Protein AF-A0A1J3DBF2-F1 (afdb_monomer_lite)

Secondary structure (DSSP, 8-state):
--------PPPPEEEEE--SSHHHHHHHHHHHHHHHHH-TTSEEEEEEEGGGGGGHHHHHHTTEEEEEE-SPS-------S-S---HHHHHHHHHHHHHHHHHHHHHHHHHHHHHTTT-S--TT-EEEE-TT-THHHHHHHHTT-EEEEEESS--S-PPPTTHHHHHHHH-HHHHHHHHTPPTTB--HHHIIIIIGGGGSHHHHHHHHHHH---SSTTB-TTT--B-TT--PBPPPEEESS-TTTS---TTS-TTEEE----PPPHHHH---HHHHS-GGGGS-SS------HHHHHHHHHHHTTTTS--S-----SSSS-------TT------------------

pLDDT: mean 76.55, std 24.19, range [20.47, 98.5]

Organism: Noccaea caerulescens (NCBI:txid107243)

Sequence (347 aa):
MSTIEESESRKPIALFMAFGTKGDVYPLAAIAAAFARDQQQYSVVLMSHLAHENLSSHLVKANVSYFPITSPPALSSEAQDTQEATDSKRTLFLEEKQRIKREHRQECHSAFGTIFGKGPCMEGDLVVINFFALEGWSLAELFQIHCVVVAPYVVPYSPPSGFERQFRKELPELYKYLKEAPIGKVSWSDVTHWMWPLFTEEWGSWRYEELNLSCYPFADPVTDLPIWHIRPQSPLVLYGFSKEIVECPDYWPLSVQVCGFWLLPNEWQYSCNKCGDNPSAGRLGTDSSPTCSNHTEFYTFVSSLEPTLPIFIGLSSVGRSKFKLIPLKSFLISTFSILLCQKNTDI

Foldseek 3Di:
DDDDPPPPADQAEEEEEFAADCQGQQLSLLVQLVCCQVPVSYQYEYEYAPVVCVCQVVSVVSNYHYHHFPQDHDDDPPPPPPPDPDPVNVVVVVVVVVVSVVSRLVSVLVVLCVPPVPDPDNPPYEYEYELVPCSSVLSCVLRVHAYAYEGQDADPDFPDPCQLVVCCVPQVQVQVLQCPADAQFRHVLLCRRRVVVCQDQVNLCCSCVPRVQHSHPQAHSPPRGHPNVDTHGRHAYEYQADCVVDPDDPSHRPSYDYDYHRDGDPLVVDPDPVQNPDPCVPDPDDDDDDDDPVCVVVCCVQVVCPPHGASDQDDDPDDDRDGDDDDPPDPDDDDPPPVPPDDDDDD

Radius of gyration: 22.85 Å; chains: 1; bounding box: 63×67×65 Å

InterPro domains:
  IPR050426 Glycosyltransferase 28 [PTHR48050] (10-318)

Structure (mmCIF, N/CA/C/O backbone):
data_AF-A0A1J3DBF2-F1
#
_entry.id   AF-A0A1J3DBF2-F1
#
loop_
_atom_site.group_PDB
_atom_site.id
_atom_site.type_symbol
_atom_site.label_atom_id
_atom_site.label_alt_id
_atom_site.label_comp_id
_atom_site.label_asym_id
_atom_site.label_entity_id
_atom_site.label_seq_id
_atom_site.pdbx_PDB_ins_code
_atom_site.Cartn_x
_atom_site.Cartn_y
_atom_site.Cartn_z
_atom_site.occupancy
_atom_site.B_iso_or_equiv
_atom_site.auth_seq_id
_atom_site.auth_comp_id
_atom_site.auth_asym_id
_atom_site.auth_atom_id
_atom_site.pdbx_PDB_model_num
ATOM 1 N N . MET A 1 1 ? 13.827 -32.346 36.091 1.00 36.75 1 MET A N 1
ATOM 2 C CA . MET A 1 1 ? 12.604 -31.883 35.404 1.00 36.75 1 MET A CA 1
ATOM 3 C C . MET A 1 1 ? 12.636 -30.368 35.410 1.00 36.75 1 MET A C 1
ATOM 5 O O . MET A 1 1 ? 12.201 -29.761 36.376 1.00 36.75 1 MET A O 1
ATOM 9 N N . SER A 1 2 ? 13.279 -29.780 34.404 1.00 36.47 2 SER A N 1
ATOM 10 C CA . SER A 1 2 ? 13.289 -28.335 34.182 1.00 36.47 2 SER A CA 1
ATOM 11 C C . SER A 1 2 ? 12.022 -27.971 33.420 1.00 36.47 2 SER A C 1
ATOM 13 O O . SER A 1 2 ? 11.809 -28.453 32.308 1.00 36.47 2 SER A O 1
ATOM 15 N N . THR A 1 3 ? 11.171 -27.176 34.050 1.00 37.44 3 THR A N 1
ATOM 16 C CA . THR A 1 3 ? 10.046 -26.486 33.424 1.00 37.44 3 THR A CA 1
ATOM 17 C C . THR A 1 3 ? 10.573 -25.621 32.284 1.00 37.44 3 THR A C 1
ATOM 19 O O . THR A 1 3 ? 11.359 -24.704 32.513 1.00 37.44 3 THR A O 1
ATOM 22 N N . ILE A 1 4 ? 10.186 -25.964 31.058 1.00 44.69 4 ILE A N 1
ATOM 23 C CA . ILE A 1 4 ? 10.312 -25.091 29.895 1.00 44.69 4 ILE A CA 1
ATOM 24 C C . ILE A 1 4 ? 9.293 -23.977 30.137 1.00 44.69 4 ILE A C 1
ATOM 26 O O . ILE A 1 4 ? 8.093 -24.238 30.127 1.00 44.69 4 ILE A O 1
ATOM 30 N N . GLU A 1 5 ? 9.769 -22.774 30.450 1.00 41.41 5 GLU A N 1
ATOM 31 C CA . GLU A 1 5 ? 8.956 -21.568 30.325 1.00 41.41 5 GLU A CA 1
ATOM 32 C C . GLU A 1 5 ? 8.583 -21.455 28.843 1.00 41.41 5 GLU A C 1
ATOM 34 O O . GLU A 1 5 ? 9.437 -21.189 27.995 1.00 41.41 5 GLU A O 1
ATOM 39 N N . GLU A 1 6 ? 7.324 -21.749 28.513 1.00 42.34 6 GLU A N 1
ATOM 40 C CA . GLU A 1 6 ? 6.736 -21.348 27.240 1.00 42.34 6 GLU A CA 1
ATOM 41 C C . GLU A 1 6 ? 6.873 -19.828 27.162 1.00 42.34 6 GLU A C 1
ATOM 43 O O . GLU A 1 6 ? 6.190 -19.092 27.873 1.00 42.34 6 GLU A O 1
ATOM 48 N N . SER A 1 7 ? 7.809 -19.347 26.344 1.00 48.81 7 SER A N 1
ATOM 49 C CA . SER A 1 7 ? 7.874 -17.933 26.005 1.00 48.81 7 SER A CA 1
ATOM 50 C C . SER A 1 7 ? 6.518 -17.558 25.414 1.00 48.81 7 SER A C 1
ATOM 52 O O . SER A 1 7 ? 6.169 -18.086 24.355 1.00 48.81 7 SER A O 1
ATOM 54 N N . GLU A 1 8 ? 5.750 -16.699 26.090 1.00 54.78 8 GLU A N 1
ATOM 55 C CA . GLU A 1 8 ? 4.487 -16.183 25.563 1.00 54.78 8 GLU A CA 1
ATOM 56 C C . GLU A 1 8 ? 4.732 -15.660 24.142 1.00 54.78 8 GLU A C 1
ATOM 58 O O . GLU A 1 8 ? 5.435 -14.669 23.928 1.00 54.78 8 GLU A O 1
ATOM 63 N N . SER A 1 9 ? 4.213 -16.380 23.147 1.00 65.19 9 SER A N 1
ATOM 64 C CA . SER A 1 9 ? 4.396 -16.028 21.746 1.00 65.19 9 SER A CA 1
ATOM 65 C C . SER A 1 9 ? 3.748 -14.670 21.500 1.00 65.19 9 SER A C 1
ATOM 67 O O . SER A 1 9 ? 2.560 -14.488 21.788 1.00 65.19 9 SER A O 1
ATOM 69 N N . ARG A 1 10 ? 4.511 -13.714 20.964 1.00 83.06 10 ARG A N 1
ATOM 70 C CA . ARG A 1 10 ? 3.992 -12.393 20.594 1.00 83.06 10 ARG A CA 1
ATOM 71 C C . ARG A 1 10 ? 2.779 -12.558 19.674 1.00 83.06 10 ARG A C 1
ATOM 73 O O . ARG A 1 10 ? 2.846 -13.310 18.706 1.00 83.06 10 ARG A O 1
ATOM 80 N N . LYS A 1 11 ? 1.702 -11.810 19.929 1.00 88.44 11 LYS A N 1
ATOM 81 C CA . LYS A 1 11 ? 0.591 -11.710 18.972 1.00 88.44 11 LYS A CA 1
ATOM 82 C C . LYS A 1 11 ? 1.109 -11.192 17.618 1.00 88.44 11 LYS A C 1
ATOM 84 O O . LYS A 1 11 ? 1.875 -10.221 17.627 1.00 88.44 11 LYS A O 1
ATOM 89 N N . PRO A 1 12 ? 0.709 -11.789 16.479 1.00 93.50 12 PRO A N 1
ATOM 90 C CA . PRO A 1 12 ? 1.043 -11.245 15.170 1.00 93.50 12 PRO A CA 1
ATOM 91 C C . PRO A 1 12 ? 0.462 -9.835 15.020 1.00 93.50 12 PRO A C 1
ATOM 93 O O . PRO A 1 12 ? -0.584 -9.511 15.589 1.00 93.50 12 PRO A O 1
ATOM 96 N N . ILE A 1 13 ? 1.147 -8.976 14.277 1.00 95.44 13 ILE A N 1
ATOM 97 C CA . ILE A 1 13 ? 0.753 -7.586 14.061 1.00 95.44 13 ILE A CA 1
ATOM 98 C C . ILE A 1 13 ? 0.120 -7.438 12.682 1.00 95.44 13 ILE A C 1
ATOM 100 O O . ILE A 1 13 ? 0.684 -7.871 11.681 1.00 95.44 13 ILE A O 1
ATOM 104 N N . ALA A 1 14 ? -1.031 -6.771 12.633 1.00 97.38 14 ALA A N 1
ATOM 105 C CA . ALA A 1 14 ? -1.616 -6.273 11.395 1.00 97.38 14 ALA A CA 1
ATOM 106 C C . ALA A 1 14 ? -1.474 -4.747 11.363 1.00 97.38 14 ALA A C 1
ATOM 108 O O . ALA A 1 14 ? -2.171 -4.029 12.086 1.00 97.38 14 ALA A O 1
ATOM 109 N N . LEU A 1 15 ? -0.548 -4.256 10.542 1.00 98.31 15 LEU A N 1
ATOM 110 C CA . LEU A 1 15 ? -0.315 -2.833 10.336 1.00 98.31 15 LEU A CA 1
ATOM 111 C C . LEU A 1 15 ? -1.091 -2.348 9.113 1.00 98.31 15 LEU A C 1
ATOM 113 O O . LEU A 1 15 ? -0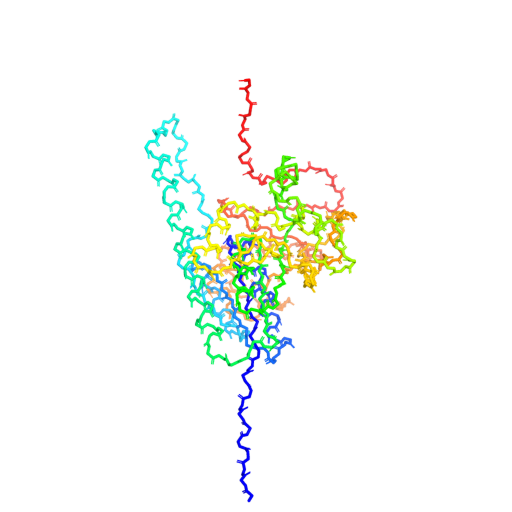.789 -2.731 7.989 1.00 98.31 15 LEU A O 1
ATOM 117 N N . PHE A 1 16 ? -2.039 -1.447 9.325 1.00 98.50 16 PHE A N 1
ATOM 118 C CA . PHE A 1 16 ? -2.720 -0.703 8.276 1.00 98.50 16 PHE A CA 1
ATOM 119 C C . PHE A 1 16 ? -2.010 0.636 8.084 1.00 98.50 16 PHE A C 1
ATOM 121 O O . PHE A 1 16 ? -2.056 1.497 8.956 1.00 98.50 16 PHE A O 1
ATOM 128 N N . MET A 1 17 ? -1.355 0.828 6.948 1.00 98.38 17 MET A N 1
ATOM 129 C CA . MET A 1 17 ? -0.777 2.097 6.524 1.00 98.38 17 MET A CA 1
ATOM 130 C C . MET A 1 17 ? -1.698 2.775 5.519 1.00 98.38 17 MET A C 1
ATOM 132 O O . MET A 1 17 ? -1.966 2.253 4.436 1.00 98.38 17 MET A O 1
ATOM 136 N N . ALA A 1 18 ? -2.164 3.967 5.866 1.00 96.88 18 ALA A N 1
ATOM 137 C CA . ALA A 1 18 ? -3.046 4.738 5.009 1.00 96.88 18 ALA A CA 1
ATOM 138 C C . ALA A 1 18 ? -2.636 6.205 5.024 1.00 96.88 18 ALA A C 1
ATOM 140 O O . ALA A 1 18 ? -2.690 6.854 6.066 1.00 96.88 18 ALA A O 1
ATOM 141 N N . PHE A 1 19 ? -2.293 6.753 3.863 1.00 95.50 19 PHE A N 1
ATOM 142 C CA . PHE A 1 19 ? -2.010 8.180 3.706 1.00 95.50 19 PHE A CA 1
ATOM 143 C C . PHE A 1 19 ? -2.959 8.824 2.699 1.00 95.50 19 PHE A C 1
ATOM 145 O O . PHE A 1 19 ? -3.680 8.139 1.974 1.00 95.50 19 PHE A O 1
ATOM 152 N N . GLY A 1 20 ? -2.992 10.154 2.690 1.00 91.25 20 GLY A N 1
ATOM 153 C CA . GLY A 1 20 ? -3.916 10.946 1.887 1.00 91.25 20 GLY A CA 1
ATOM 154 C C . GLY A 1 20 ? -4.996 11.638 2.715 1.00 91.25 20 GLY A C 1
ATOM 155 O O . GLY A 1 20 ? -4.855 11.903 3.912 1.00 91.25 20 GLY A O 1
ATOM 156 N N . THR A 1 21 ? -6.080 11.996 2.042 1.00 89.19 21 THR A N 1
ATOM 157 C CA . THR A 1 21 ? -7.228 12.701 2.612 1.00 89.19 21 THR A CA 1
ATOM 158 C C . THR A 1 21 ? -8.110 11.768 3.448 1.00 89.19 21 THR A C 1
ATOM 160 O O . THR A 1 21 ? -7.889 10.561 3.534 1.00 89.19 21 THR A O 1
ATOM 163 N N . LYS A 1 22 ? -9.174 12.312 4.052 1.00 88.50 22 LYS A N 1
ATOM 164 C CA . LYS A 1 22 ? -10.140 11.499 4.808 1.00 88.50 22 LYS A CA 1
ATOM 165 C C . LYS A 1 22 ? -10.766 10.383 3.965 1.00 88.50 22 LYS A C 1
ATOM 167 O O . LYS A 1 22 ? -10.976 9.297 4.492 1.00 88.50 22 LYS A O 1
ATOM 172 N N . GLY A 1 23 ? -11.022 10.629 2.676 1.00 85.44 23 GLY A N 1
ATOM 173 C CA . GLY A 1 23 ? -11.576 9.621 1.764 1.00 85.44 23 GLY A CA 1
ATOM 174 C C . GLY A 1 23 ? -10.632 8.444 1.507 1.00 85.44 23 GLY A C 1
ATOM 175 O O . GLY A 1 23 ? -11.095 7.354 1.193 1.00 85.44 23 GLY A O 1
ATOM 176 N N . ASP A 1 24 ? -9.330 8.650 1.703 1.00 89.88 24 ASP A N 1
ATOM 177 C CA . ASP A 1 24 ? -8.292 7.635 1.518 1.00 89.88 24 ASP A CA 1
ATOM 178 C C . ASP A 1 24 ? -8.033 6.846 2.803 1.00 89.88 24 ASP A C 1
ATOM 180 O O . ASP A 1 24 ? -7.759 5.650 2.759 1.00 89.88 24 ASP A O 1
ATOM 184 N N . VAL A 1 25 ? -8.122 7.524 3.952 1.00 93.38 25 VAL A N 1
ATOM 185 C CA . VAL A 1 25 ? -7.719 6.987 5.259 1.00 93.38 25 VAL A CA 1
ATOM 186 C C . VAL A 1 25 ? -8.882 6.363 6.024 1.00 93.38 25 VAL A C 1
ATOM 188 O O . VAL A 1 25 ? -8.741 5.279 6.588 1.00 93.38 25 VAL A O 1
ATOM 191 N N . TYR A 1 26 ? -10.044 7.019 6.066 1.00 92.44 26 TYR A N 1
ATOM 192 C CA . TYR A 1 26 ? -11.140 6.594 6.943 1.00 92.44 26 TYR A CA 1
ATOM 193 C C . TYR A 1 26 ? -11.703 5.216 6.554 1.00 92.44 26 TYR A C 1
ATOM 195 O O . TYR A 1 26 ? -11.959 4.424 7.463 1.00 92.44 26 TYR A O 1
ATOM 203 N N . PRO A 1 27 ? -11.866 4.866 5.258 1.00 92.31 27 PRO A N 1
ATOM 204 C CA . PRO A 1 27 ? -12.323 3.527 4.886 1.00 92.31 27 PRO A CA 1
ATOM 205 C C . PRO A 1 27 ? -11.372 2.425 5.364 1.00 92.31 27 PRO A C 1
ATOM 207 O O . PRO A 1 27 ? -11.818 1.404 5.882 1.00 92.31 27 PRO A O 1
ATOM 210 N N . LEU A 1 28 ? -10.059 2.656 5.275 1.00 94.50 28 LEU A N 1
ATOM 211 C CA . LEU A 1 28 ? -9.050 1.723 5.780 1.00 94.50 28 LEU A CA 1
ATOM 212 C C . LEU A 1 28 ? -9.070 1.630 7.305 1.00 94.50 28 LEU A C 1
ATOM 214 O O . LEU A 1 28 ? -8.951 0.537 7.850 1.00 94.50 28 LEU A O 1
ATOM 218 N N . ALA A 1 29 ? -9.279 2.749 7.997 1.00 95.38 29 ALA A N 1
ATOM 219 C CA . ALA A 1 29 ? -9.465 2.757 9.443 1.00 95.38 29 ALA A CA 1
ATOM 220 C C . ALA A 1 29 ? -10.690 1.918 9.864 1.00 95.38 29 ALA A C 1
ATOM 222 O O . ALA A 1 29 ? -10.637 1.201 10.864 1.00 95.38 29 ALA A O 1
ATOM 223 N N . ALA A 1 30 ? -11.782 1.969 9.092 1.00 91.81 30 ALA A N 1
ATOM 224 C CA . ALA A 1 30 ? -12.980 1.173 9.352 1.00 91.81 30 ALA A CA 1
ATOM 225 C C . ALA A 1 30 ? -12.724 -0.326 9.129 1.00 91.81 30 ALA A C 1
ATOM 227 O O . ALA A 1 30 ? -13.156 -1.142 9.947 1.00 91.81 30 ALA A O 1
ATOM 228 N N . ILE A 1 31 ? -11.962 -0.684 8.087 1.00 94.00 31 ILE A N 1
ATOM 229 C CA . ILE A 1 31 ? -11.495 -2.062 7.880 1.00 94.00 31 ILE A CA 1
ATOM 230 C C . ILE A 1 31 ? -10.619 -2.506 9.047 1.00 94.00 31 ILE A C 1
ATOM 232 O O . ILE A 1 31 ? -10.863 -3.577 9.586 1.00 94.00 31 ILE A O 1
ATOM 236 N N . ALA A 1 32 ? -9.646 -1.700 9.476 1.00 96.50 32 ALA A N 1
ATOM 237 C CA . ALA A 1 32 ? -8.770 -2.040 10.596 1.00 96.50 32 ALA A CA 1
ATOM 238 C C . ALA A 1 32 ? -9.575 -2.318 11.877 1.00 96.50 32 ALA A C 1
ATOM 240 O O . ALA A 1 32 ? -9.332 -3.305 12.567 1.00 96.50 32 ALA A O 1
ATOM 241 N N . ALA A 1 33 ? -10.588 -1.493 12.163 1.00 94.69 33 ALA A N 1
ATOM 242 C CA . ALA A 1 33 ? -11.482 -1.693 13.300 1.00 94.69 33 ALA A CA 1
ATOM 243 C C . ALA A 1 33 ? -12.360 -2.949 13.172 1.00 94.69 33 ALA A C 1
ATOM 245 O O . ALA A 1 33 ? -12.598 -3.625 14.171 1.00 94.69 33 ALA A O 1
ATOM 246 N N . ALA A 1 34 ? -12.857 -3.274 11.975 1.00 92.12 34 ALA A N 1
ATOM 247 C CA . ALA A 1 34 ? -13.589 -4.521 11.742 1.00 92.12 34 ALA A CA 1
ATOM 248 C C . ALA A 1 34 ? -12.669 -5.744 11.876 1.00 92.12 34 ALA A C 1
ATOM 250 O O . ALA A 1 34 ? -12.988 -6.675 12.610 1.00 92.12 34 ALA A O 1
ATOM 251 N N . PHE A 1 35 ? -11.487 -5.684 11.264 1.00 93.94 35 PHE A N 1
ATOM 252 C CA . PHE A 1 35 ? -10.462 -6.717 11.333 1.00 93.94 35 PHE A CA 1
ATOM 253 C C . PHE A 1 35 ? -10.049 -7.005 12.778 1.00 93.94 35 PHE A C 1
ATOM 255 O O . PHE A 1 35 ? -9.988 -8.163 13.165 1.00 93.94 35 PHE A O 1
ATOM 262 N N . ALA A 1 36 ? -9.838 -5.979 13.606 1.00 95.31 36 ALA A N 1
ATOM 263 C CA . ALA A 1 36 ? -9.486 -6.153 15.016 1.00 95.31 36 ALA A CA 1
ATOM 264 C C . ALA A 1 36 ? -10.577 -6.854 15.842 1.00 95.31 36 ALA A C 1
ATOM 266 O O . ALA A 1 36 ? -10.265 -7.592 16.777 1.00 95.31 36 ALA A O 1
ATOM 267 N N . ARG A 1 37 ? -11.857 -6.643 15.503 1.00 91.88 37 ARG A N 1
ATOM 268 C CA . ARG A 1 37 ? -12.979 -7.332 16.160 1.00 91.88 37 ARG A CA 1
ATOM 269 C C . ARG A 1 37 ? -13.064 -8.798 15.752 1.00 91.88 37 ARG A C 1
ATOM 271 O O . ARG A 1 37 ? -13.296 -9.642 16.617 1.00 91.88 37 ARG A O 1
ATOM 278 N N . ASP A 1 38 ? -12.864 -9.074 14.467 1.00 91.56 38 ASP A N 1
ATOM 279 C CA . ASP A 1 38 ? -13.018 -10.412 13.893 1.00 91.56 38 ASP A CA 1
ATOM 280 C C . ASP A 1 38 ? -11.781 -11.293 14.135 1.00 91.56 38 ASP A C 1
ATOM 282 O O . ASP A 1 38 ? -11.904 -12.497 14.342 1.00 91.56 38 ASP A O 1
ATOM 286 N N . GLN A 1 39 ? -10.586 -10.699 14.132 1.00 92.75 39 GLN A N 1
ATOM 287 C CA . GLN A 1 39 ? -9.293 -11.381 14.205 1.00 92.75 39 GLN A CA 1
ATOM 288 C C . GLN A 1 39 ? -8.562 -11.036 15.511 1.00 92.75 39 GLN A C 1
ATOM 290 O O . GLN A 1 39 ? -7.502 -10.410 15.518 1.00 92.75 39 GLN A O 1
ATOM 295 N N . GLN A 1 40 ? -9.131 -11.464 16.642 1.00 92.31 40 GLN A N 1
ATOM 296 C CA . GLN A 1 40 ? -8.648 -11.135 17.996 1.00 92.31 40 GLN A CA 1
ATOM 297 C C . GLN A 1 40 ? -7.232 -11.650 18.322 1.00 92.31 40 GLN A C 1
ATOM 299 O O . GLN A 1 40 ? -6.623 -11.238 19.321 1.00 92.31 40 GLN A O 1
ATOM 304 N N . GLN A 1 41 ? -6.700 -12.557 17.498 1.00 91.88 41 GLN A N 1
ATOM 305 C CA . GLN A 1 41 ? -5.319 -13.015 17.589 1.00 91.88 41 GLN A CA 1
ATOM 306 C C . GLN A 1 41 ? -4.308 -11.938 17.172 1.00 91.88 41 GLN A C 1
ATOM 308 O O . GLN A 1 41 ? -3.163 -12.001 17.611 1.00 91.88 41 GLN A O 1
ATOM 313 N N . TYR A 1 42 ? -4.719 -10.942 16.382 1.00 94.25 42 TYR A N 1
ATOM 314 C CA . TYR A 1 42 ? -3.839 -9.876 15.917 1.00 94.25 42 TYR A CA 1
ATOM 315 C C . TYR A 1 42 ? -3.779 -8.692 16.883 1.00 94.25 42 TYR A C 1
ATOM 317 O O . TYR A 1 42 ? -4.771 -8.287 17.489 1.00 94.25 42 TYR A O 1
ATOM 325 N N . SER A 1 43 ? -2.601 -8.080 16.967 1.00 95.19 43 SER A N 1
ATOM 326 C CA . SER A 1 43 ? -2.439 -6.707 17.437 1.00 95.19 43 SER A CA 1
ATOM 327 C C . SER A 1 43 ? -2.552 -5.768 16.238 1.00 95.19 43 SER A C 1
ATOM 329 O O . SER A 1 43 ? -1.718 -5.812 15.335 1.00 95.19 43 SER A O 1
ATOM 331 N N . VAL A 1 44 ? -3.584 -4.926 16.209 1.00 97.75 44 VAL A N 1
ATOM 332 C CA . VAL A 1 44 ? -3.883 -4.085 15.043 1.00 97.75 44 VAL A CA 1
ATOM 333 C C . VAL A 1 44 ? -3.410 -2.651 15.269 1.00 97.75 44 VAL A C 1
ATOM 335 O O . VAL A 1 44 ? -3.659 -2.042 16.316 1.00 97.75 44 VAL A O 1
ATOM 338 N N . VAL A 1 45 ? -2.727 -2.104 14.267 1.00 98.06 45 VAL A N 1
ATOM 339 C CA . VAL A 1 45 ? -2.179 -0.744 14.280 1.00 98.06 45 VAL A CA 1
ATOM 340 C C . VAL A 1 45 ? -2.627 -0.023 13.014 1.00 98.06 45 VAL A C 1
ATOM 342 O O . VAL A 1 45 ? -2.499 -0.575 11.926 1.00 98.06 45 VAL A O 1
ATOM 345 N N . LEU A 1 46 ? -3.123 1.207 13.134 1.00 98.44 46 LEU A N 1
ATOM 346 C CA . LEU A 1 46 ? -3.309 2.120 12.008 1.00 98.44 46 LEU A CA 1
ATOM 347 C C . LEU A 1 46 ? -2.211 3.186 12.044 1.00 98.44 46 LEU A C 1
ATOM 349 O O . LEU A 1 46 ? -2.135 3.952 13.000 1.00 98.44 46 LEU A O 1
ATOM 353 N N . MET A 1 47 ? -1.409 3.269 10.989 1.00 98.38 47 MET A N 1
ATOM 354 C CA . MET A 1 47 ? -0.434 4.330 10.758 1.00 98.38 47 MET A CA 1
ATOM 355 C C . MET A 1 47 ? -0.971 5.313 9.716 1.00 98.38 47 MET A C 1
ATOM 357 O O . MET A 1 47 ? -1.332 4.915 8.606 1.00 98.38 47 MET A O 1
ATOM 361 N N . SER A 1 48 ? -1.039 6.596 10.073 1.00 97.75 48 SER A N 1
ATOM 362 C CA . SER A 1 48 ? -1.516 7.652 9.173 1.00 97.75 48 SER A CA 1
ATOM 363 C C . SER A 1 48 ? -1.015 9.037 9.597 1.00 97.75 48 SER A C 1
ATOM 365 O O . SER A 1 48 ? -0.337 9.187 10.611 1.00 97.75 48 SER A O 1
ATOM 367 N N . HIS A 1 49 ? -1.344 10.069 8.819 1.00 96.06 49 HIS A N 1
ATOM 368 C CA . HIS A 1 49 ? -0.981 11.455 9.110 1.00 96.06 49 HIS A CA 1
ATOM 369 C C . HIS A 1 49 ? -1.477 11.893 10.493 1.00 96.06 49 HIS A C 1
ATOM 371 O O . HIS A 1 49 ? -2.629 11.648 10.844 1.00 96.06 49 HIS A O 1
ATOM 377 N N . LEU A 1 50 ? -0.680 12.652 11.242 1.00 94.56 50 LEU A N 1
ATOM 378 C CA . LEU A 1 50 ? -1.076 13.247 12.523 1.00 94.56 50 LEU A CA 1
ATOM 379 C C . LEU A 1 50 ? -2.391 14.046 12.408 1.00 94.56 50 LEU A C 1
ATOM 381 O O . LEU A 1 50 ? -3.209 14.043 13.319 1.00 94.56 50 LEU A O 1
ATOM 385 N N . ALA A 1 51 ? -2.661 14.643 11.243 1.00 91.44 51 ALA A N 1
ATOM 386 C CA . ALA A 1 51 ? -3.914 15.343 10.948 1.00 91.44 51 ALA A CA 1
ATOM 387 C C . ALA A 1 51 ? -5.193 14.485 11.093 1.00 91.44 51 ALA A C 1
ATOM 389 O O . ALA A 1 51 ? -6.282 15.045 11.223 1.00 91.44 51 ALA A O 1
ATOM 390 N N . HIS A 1 52 ? -5.082 13.151 11.071 1.00 92.38 52 HIS A N 1
ATOM 391 C CA . HIS A 1 52 ? -6.196 12.213 11.266 1.00 92.38 52 HIS A CA 1
ATOM 392 C C . HIS A 1 52 ? -6.232 11.593 12.674 1.00 92.38 52 HIS A C 1
ATOM 394 O O . HIS A 1 52 ? -7.006 10.667 12.914 1.00 92.38 52 HIS A O 1
ATOM 400 N N . GLU A 1 53 ? -5.451 12.110 13.631 1.00 91.12 53 GLU A N 1
ATOM 401 C CA . GLU A 1 53 ? -5.382 11.606 15.016 1.00 91.12 53 GLU A CA 1
ATOM 402 C C . GLU A 1 53 ? -6.736 11.625 15.742 1.00 91.12 53 GLU A C 1
ATOM 404 O O . GLU A 1 53 ? -6.952 10.858 16.680 1.00 91.12 53 GLU A O 1
ATOM 409 N N . ASN A 1 54 ? -7.709 12.408 15.267 1.00 87.31 54 ASN A N 1
ATOM 410 C CA . ASN A 1 54 ? -9.079 12.372 15.779 1.00 87.31 54 ASN A CA 1
ATOM 411 C C . ASN A 1 54 ? -9.725 10.967 15.692 1.00 87.31 54 ASN A C 1
ATOM 413 O O . ASN A 1 54 ? -10.630 10.666 16.472 1.00 87.31 54 ASN A O 1
ATOM 417 N N . LEU A 1 55 ? -9.247 10.094 14.793 1.00 89.75 55 LEU A N 1
ATOM 418 C CA . LEU A 1 55 ? -9.667 8.692 14.698 1.00 89.75 55 LEU A CA 1
ATOM 419 C C . LEU A 1 55 ? -9.242 7.844 15.905 1.00 89.75 55 LEU A C 1
ATOM 421 O O . LEU A 1 55 ? -9.896 6.843 16.188 1.00 89.75 55 LEU A O 1
ATOM 425 N N . SER A 1 56 ? -8.185 8.225 16.630 1.00 91.00 56 SER A N 1
ATOM 426 C CA . SER A 1 56 ? -7.624 7.438 17.741 1.00 91.00 56 SER A CA 1
ATOM 427 C C . SER A 1 56 ? -8.681 7.055 18.782 1.00 91.00 56 SER A C 1
ATOM 429 O O . SER A 1 56 ? -8.785 5.893 19.167 1.00 91.00 56 SER A O 1
ATOM 431 N N . SER A 1 57 ? -9.540 8.005 19.163 1.00 88.75 57 SER A N 1
ATOM 432 C CA . SER A 1 57 ? -10.624 7.792 20.131 1.00 88.75 57 SER A CA 1
ATOM 433 C C . SER A 1 57 ? -11.632 6.724 19.693 1.00 88.75 57 SER A C 1
ATOM 435 O O . SER A 1 57 ? -12.174 5.995 20.525 1.00 88.75 57 SER A O 1
ATOM 437 N N . HIS A 1 58 ? -11.869 6.599 18.388 1.00 88.56 58 HIS A N 1
ATOM 438 C CA . HIS A 1 58 ? -12.745 5.587 17.818 1.00 88.56 58 HIS A CA 1
ATOM 439 C C . HIS A 1 58 ? -12.037 4.239 17.652 1.00 88.56 58 HIS A C 1
ATOM 441 O O . HIS A 1 58 ? -12.625 3.196 17.932 1.00 88.56 58 HIS A O 1
ATOM 447 N N . LEU A 1 59 ? -10.773 4.261 17.234 1.00 93.31 59 LEU A N 1
ATOM 448 C CA . LEU A 1 59 ? -9.950 3.074 17.007 1.00 93.31 59 LEU A CA 1
ATOM 449 C C . LEU A 1 59 ? -9.663 2.315 18.304 1.00 93.31 59 LEU A C 1
ATOM 451 O O . LEU A 1 59 ? -9.784 1.091 18.334 1.00 93.31 59 LEU A O 1
ATOM 455 N N . VAL A 1 60 ? -9.408 3.030 19.404 1.00 93.31 60 VAL A N 1
ATOM 456 C CA . VAL A 1 60 ? -9.204 2.423 20.729 1.00 93.31 60 VAL A CA 1
ATOM 457 C C . VAL A 1 60 ? -10.432 1.623 21.175 1.00 93.31 60 VAL A C 1
ATOM 459 O O . VAL A 1 60 ? -10.277 0.538 21.732 1.00 93.31 60 VAL A O 1
ATOM 462 N N . LYS A 1 61 ? -11.657 2.081 20.861 1.00 90.50 61 LYS A N 1
ATOM 463 C CA . LYS A 1 61 ? -12.897 1.330 21.155 1.00 90.50 61 LYS A CA 1
ATOM 464 C C . LYS A 1 61 ? -12.957 -0.016 20.416 1.00 90.50 61 LYS A C 1
ATOM 466 O O . LYS A 1 61 ? -13.640 -0.925 20.874 1.00 90.50 61 LYS A O 1
ATOM 471 N N . ALA A 1 62 ? -12.244 -0.148 19.296 1.00 90.62 62 ALA A N 1
ATOM 472 C CA . ALA A 1 62 ? -12.116 -1.376 18.515 1.00 90.62 62 ALA A CA 1
ATOM 473 C C . ALA A 1 62 ? -10.793 -2.126 18.767 1.00 90.62 62 ALA A C 1
ATOM 475 O O . ALA A 1 62 ? -10.469 -3.035 18.011 1.00 90.62 62 ALA A O 1
ATOM 476 N N . ASN A 1 63 ? -10.034 -1.763 19.810 1.00 94.94 63 ASN A N 1
ATOM 477 C CA . ASN A 1 63 ? -8.719 -2.333 20.122 1.00 94.94 63 ASN A CA 1
ATOM 478 C C . ASN A 1 63 ? -7.676 -2.155 18.994 1.00 94.94 63 ASN A C 1
ATOM 480 O O . ASN A 1 63 ? -6.824 -3.013 18.773 1.00 94.94 63 ASN A O 1
ATOM 484 N N . VAL A 1 64 ? -7.746 -1.027 18.280 1.00 97.50 64 VAL A N 1
ATOM 485 C CA . VAL A 1 64 ? -6.759 -0.617 17.273 1.00 97.50 64 VAL A CA 1
ATOM 486 C C . VAL A 1 64 ? -5.931 0.536 17.830 1.00 97.50 64 VAL A C 1
ATOM 488 O O . VAL A 1 64 ? -6.480 1.543 18.280 1.00 97.50 64 VAL A O 1
ATOM 491 N N . SER A 1 65 ? -4.606 0.409 17.782 1.00 97.19 65 SER A N 1
ATOM 492 C CA . SER A 1 65 ? -3.705 1.508 18.150 1.00 97.19 65 SER A CA 1
ATOM 493 C C . SER A 1 65 ? -3.457 2.438 16.962 1.00 97.19 65 SER A C 1
ATOM 495 O O . SER A 1 65 ? -3.460 2.003 15.812 1.00 97.19 65 SER A O 1
ATOM 497 N N . TYR A 1 66 ? -3.266 3.729 17.233 1.00 97.44 66 TYR A N 1
ATOM 498 C CA . TYR A 1 66 ? -2.983 4.736 16.212 1.00 97.44 66 TYR A CA 1
ATOM 499 C C . TYR A 1 66 ? -1.518 5.163 16.285 1.00 97.44 66 TYR A C 1
ATOM 501 O O . TYR A 1 66 ? -1.040 5.515 17.363 1.00 97.44 66 TYR A O 1
ATOM 509 N N . PHE A 1 67 ? -0.825 5.153 15.150 1.00 97.50 67 PHE A N 1
ATOM 510 C CA . PHE A 1 67 ? 0.553 5.610 15.020 1.00 97.50 67 PHE A CA 1
ATOM 511 C C . PHE A 1 67 ? 0.603 6.850 14.107 1.00 97.50 67 PHE A C 1
ATOM 513 O O . PHE A 1 67 ? 0.416 6.721 12.892 1.00 97.50 67 PHE A O 1
ATOM 520 N N . PRO A 1 68 ? 0.812 8.058 14.657 1.00 96.94 68 PRO A N 1
ATOM 521 C CA . PRO A 1 68 ? 0.822 9.283 13.867 1.00 96.94 68 PRO A CA 1
ATOM 522 C C . PRO A 1 68 ? 2.138 9.466 13.099 1.00 96.94 68 PRO A C 1
ATOM 524 O O . PRO A 1 68 ? 3.209 9.177 13.620 1.00 96.94 68 PRO A O 1
ATOM 527 N N . ILE A 1 69 ? 2.038 10.020 11.890 1.00 97.38 69 ILE A N 1
ATOM 528 C CA . ILE A 1 69 ? 3.153 10.479 11.050 1.00 97.38 69 ILE A CA 1
ATOM 529 C C . ILE A 1 69 ? 2.976 11.979 10.797 1.00 97.38 69 ILE A C 1
ATOM 531 O O . ILE A 1 69 ? 1.919 12.418 10.346 1.00 97.38 69 ILE A O 1
ATOM 535 N N . THR A 1 70 ? 3.987 12.787 11.088 1.00 95.44 70 THR A N 1
ATOM 536 C CA . THR A 1 70 ? 3.932 14.260 11.087 1.00 95.44 70 THR A CA 1
ATOM 537 C C . THR A 1 70 ? 3.648 14.893 9.727 1.00 95.44 70 THR A C 1
ATOM 539 O O . THR A 1 70 ? 3.091 15.991 9.673 1.00 95.44 70 THR A O 1
ATOM 542 N N . SER A 1 71 ? 3.987 14.210 8.630 1.00 91.56 71 SER A N 1
ATOM 543 C CA . SER A 1 71 ? 3.723 14.707 7.274 1.00 91.56 71 SER A CA 1
ATOM 544 C C . SER A 1 71 ? 2.246 15.110 7.081 1.00 91.56 71 SER A C 1
ATOM 546 O O . SER A 1 71 ? 1.349 14.393 7.541 1.00 91.56 71 SER A O 1
ATOM 548 N N . PRO A 1 72 ? 1.951 16.222 6.388 1.00 88.31 72 PRO A N 1
ATOM 549 C CA . PRO A 1 72 ? 0.575 16.633 6.146 1.00 88.31 72 PRO A CA 1
ATOM 550 C C . PRO A 1 72 ? -0.109 15.735 5.095 1.00 88.31 72 PRO A C 1
ATOM 552 O O . PRO A 1 72 ? 0.548 15.292 4.147 1.00 88.31 72 PRO A O 1
ATOM 555 N N . PRO A 1 73 ? -1.437 15.516 5.194 1.00 86.38 73 PRO A N 1
ATOM 556 C CA . PRO A 1 73 ? -2.242 15.021 4.079 1.00 86.38 73 PRO A CA 1
ATOM 557 C C . PRO A 1 73 ? -2.046 15.891 2.838 1.00 86.38 73 PRO A C 1
ATOM 559 O O . PRO A 1 73 ? -1.779 17.083 2.983 1.00 86.38 73 PRO A O 1
ATOM 562 N N . ALA A 1 74 ? -2.217 15.303 1.646 1.00 71.88 74 ALA A N 1
ATOM 563 C CA . ALA A 1 74 ? -2.036 15.950 0.343 1.00 71.88 74 ALA A CA 1
ATOM 564 C C . ALA A 1 74 ? -2.333 17.461 0.379 1.00 71.88 74 ALA A C 1
ATOM 566 O O . ALA A 1 74 ? -3.487 17.885 0.461 1.00 71.88 74 ALA A O 1
ATOM 567 N N . LEU A 1 75 ? -1.265 18.261 0.349 1.00 55.22 75 LEU A N 1
ATOM 568 C CA . LEU A 1 75 ? -1.363 19.712 0.336 1.00 55.22 75 LEU A CA 1
ATOM 569 C C . LEU A 1 75 ? -2.006 20.121 -0.989 1.00 55.22 75 LEU A C 1
ATOM 571 O O . LEU A 1 75 ? -1.474 19.813 -2.062 1.00 55.22 75 LEU A O 1
ATOM 575 N N . SER A 1 76 ? -3.133 20.834 -0.938 1.00 44.94 76 SER A N 1
ATOM 576 C CA . SER A 1 76 ? -3.529 21.633 -2.089 1.00 44.94 76 SER A CA 1
ATOM 577 C C . SER A 1 76 ? -2.396 22.612 -2.352 1.00 44.94 76 SER A C 1
ATOM 579 O O . SER A 1 76 ? -1.920 23.283 -1.436 1.00 44.94 76 SER A O 1
ATOM 581 N N . SER A 1 77 ? -1.953 22.684 -3.603 1.00 43.22 77 SER A N 1
ATOM 582 C CA . SER A 1 77 ? -1.140 23.797 -4.063 1.00 43.22 77 SER A CA 1
ATOM 583 C C . SER A 1 77 ? -1.990 25.060 -3.934 1.00 43.22 77 SER A C 1
ATOM 585 O O . SER A 1 77 ? -2.565 25.514 -4.914 1.00 43.22 77 SER A O 1
ATOM 587 N N . GLU A 1 78 ? -2.051 25.664 -2.750 1.00 40.50 78 GLU A N 1
ATOM 588 C CA . GLU A 1 78 ? -2.340 27.090 -2.606 1.00 40.50 78 GLU A CA 1
ATOM 589 C C . GLU A 1 78 ? -1.110 27.881 -3.090 1.00 40.50 78 GLU A C 1
ATOM 591 O O . GLU A 1 78 ? -0.592 28.777 -2.432 1.00 40.50 78 GLU A O 1
ATOM 596 N N . ALA A 1 79 ? -0.619 27.543 -4.286 1.00 38.66 79 ALA A N 1
ATOM 597 C CA . ALA A 1 79 ? -0.031 28.541 -5.143 1.00 38.66 79 ALA A CA 1
ATOM 598 C C . ALA A 1 79 ? -1.229 29.351 -5.621 1.00 38.66 79 ALA A C 1
ATOM 600 O O . ALA A 1 79 ? -2.015 28.898 -6.447 1.00 38.66 79 ALA A O 1
ATOM 601 N N . GLN A 1 80 ? -1.402 30.498 -4.975 1.00 41.22 80 GLN A N 1
ATOM 602 C CA . GLN A 1 80 ? -2.214 31.604 -5.438 1.00 41.22 80 GLN A CA 1
ATOM 603 C C . GLN A 1 80 ? -2.249 31.613 -6.973 1.00 41.22 80 GLN A C 1
ATOM 605 O O . GLN A 1 80 ? -1.193 31.655 -7.608 1.00 41.22 80 GLN A O 1
ATOM 610 N N . ASP A 1 81 ? -3.455 31.588 -7.543 1.00 39.16 81 ASP A N 1
ATOM 611 C CA . ASP A 1 81 ? -3.751 31.960 -8.930 1.00 39.16 81 ASP A CA 1
ATOM 612 C C . ASP A 1 81 ? -3.424 33.454 -9.154 1.00 39.16 81 ASP A C 1
ATOM 614 O O . ASP A 1 81 ? -4.263 34.272 -9.523 1.00 39.16 81 ASP A O 1
ATOM 618 N N . THR A 1 82 ? -2.184 33.847 -8.888 1.00 42.53 82 THR A N 1
ATOM 619 C CA . THR A 1 82 ? -1.580 35.078 -9.367 1.00 42.53 82 THR A CA 1
ATOM 620 C C . THR A 1 82 ? -0.525 34.656 -10.374 1.00 42.53 82 THR A C 1
ATOM 622 O O . THR A 1 82 ? 0.445 33.982 -10.040 1.00 42.53 82 THR A O 1
ATOM 625 N N . GLN A 1 83 ? -0.766 35.030 -11.630 1.00 46.34 83 GLN A N 1
ATOM 626 C CA . GLN A 1 83 ? -0.048 34.682 -12.864 1.00 46.34 83 GLN A CA 1
ATOM 627 C C . GLN A 1 83 ? 1.454 35.060 -12.915 1.00 46.34 83 GLN A C 1
ATOM 629 O O . GLN A 1 83 ? 2.016 35.190 -13.995 1.00 46.34 83 GLN A O 1
ATOM 634 N N . GLU A 1 84 ? 2.145 35.174 -11.780 1.00 48.59 84 GLU A N 1
ATOM 635 C CA . GLU A 1 84 ? 3.578 35.465 -11.684 1.00 48.59 84 GLU A CA 1
ATOM 636 C C . GLU A 1 84 ? 4.235 34.638 -10.560 1.00 48.59 84 GLU A C 1
ATOM 638 O O . GLU A 1 84 ? 4.726 35.150 -9.548 1.00 48.59 84 GLU A O 1
ATOM 643 N N . ALA A 1 85 ? 4.252 33.313 -10.711 1.00 54.78 85 ALA A N 1
ATOM 644 C CA . ALA A 1 85 ? 5.147 32.477 -9.918 1.00 54.78 85 ALA A CA 1
ATOM 645 C C . ALA A 1 85 ? 6.560 32.576 -10.515 1.00 54.78 85 ALA A C 1
ATOM 647 O O . ALA A 1 85 ? 6.876 31.905 -11.493 1.00 54.78 85 ALA A O 1
ATOM 648 N N . THR A 1 86 ? 7.407 33.433 -9.942 1.00 64.88 86 THR A N 1
ATOM 649 C CA . THR A 1 86 ? 8.844 33.480 -10.245 1.00 64.88 86 THR A CA 1
ATOM 650 C C . THR A 1 86 ? 9.477 32.091 -10.098 1.00 64.88 86 THR A C 1
ATOM 652 O O . THR A 1 86 ? 9.146 31.365 -9.158 1.00 64.88 86 THR A O 1
ATOM 655 N N . ASP A 1 87 ? 10.430 31.738 -10.972 1.00 70.25 87 ASP A N 1
ATOM 656 C CA . ASP A 1 87 ? 11.126 30.434 -10.965 1.00 70.25 87 ASP A CA 1
ATOM 657 C C . ASP A 1 87 ? 11.656 30.044 -9.573 1.00 70.25 87 ASP A C 1
ATOM 659 O O . ASP A 1 87 ? 11.572 28.887 -9.168 1.00 70.25 87 ASP A O 1
ATOM 663 N N . SER A 1 88 ? 12.092 31.029 -8.782 1.00 75.88 88 SER A N 1
ATOM 664 C CA . SER A 1 88 ? 12.526 30.845 -7.392 1.00 75.88 88 SER A CA 1
ATOM 665 C C . SER A 1 88 ? 11.438 30.268 -6.469 1.00 75.88 88 SER A C 1
ATOM 667 O O . SER A 1 88 ? 11.730 29.361 -5.693 1.00 75.88 88 SER A O 1
ATOM 669 N N . LYS A 1 89 ? 10.177 30.716 -6.569 1.00 77.50 89 LYS A N 1
ATOM 670 C CA . LYS A 1 89 ? 9.070 30.181 -5.749 1.00 77.50 89 LYS A CA 1
ATOM 671 C C . LYS A 1 89 ? 8.770 28.725 -6.099 1.00 77.50 89 LYS A C 1
ATOM 673 O O . LYS A 1 89 ? 8.462 27.925 -5.218 1.00 77.50 89 LYS A O 1
ATOM 678 N N . ARG A 1 90 ? 8.881 28.375 -7.383 1.00 77.69 90 ARG A N 1
ATOM 679 C CA . ARG A 1 90 ? 8.684 27.004 -7.864 1.00 77.69 90 ARG A CA 1
ATOM 680 C C . ARG A 1 90 ? 9.794 26.075 -7.376 1.00 77.69 90 ARG A C 1
ATOM 682 O O . ARG A 1 90 ? 9.486 24.964 -6.955 1.00 77.69 90 ARG A O 1
ATOM 689 N N . THR A 1 91 ? 11.047 26.527 -7.398 1.00 81.38 91 THR A N 1
ATOM 690 C CA . THR A 1 91 ? 12.182 25.767 -6.854 1.00 81.38 91 THR A CA 1
ATOM 691 C C . THR A 1 91 ? 12.014 25.520 -5.359 1.00 81.38 91 THR A C 1
ATOM 693 O O . THR A 1 91 ? 12.048 24.366 -4.946 1.00 81.38 91 THR A O 1
ATOM 696 N N . LEU A 1 92 ? 11.706 26.558 -4.572 1.00 85.19 92 LEU A N 1
ATOM 697 C CA . LEU A 1 92 ? 11.463 26.421 -3.129 1.00 85.19 92 LEU A CA 1
ATOM 698 C C . LEU A 1 92 ? 10.324 25.438 -2.820 1.00 85.19 92 LEU A C 1
ATOM 700 O O . LEU A 1 92 ? 10.440 24.610 -1.922 1.00 85.19 92 LEU A O 1
ATOM 704 N N . PHE A 1 93 ? 9.231 25.482 -3.587 1.00 82.94 93 PHE A N 1
ATOM 705 C CA . PHE A 1 93 ? 8.126 24.532 -3.432 1.00 82.94 93 PHE A CA 1
ATOM 706 C C . PHE A 1 93 ? 8.541 23.085 -3.740 1.00 82.94 93 PHE A C 1
ATOM 708 O O . PHE A 1 93 ? 8.132 22.156 -3.042 1.00 82.94 93 PHE A O 1
ATOM 715 N N . LEU A 1 94 ? 9.342 22.871 -4.788 1.00 84.38 94 LEU A N 1
ATOM 716 C CA . LEU A 1 94 ? 9.850 21.543 -5.133 1.00 84.38 94 LEU A CA 1
ATOM 717 C C . LEU A 1 94 ? 10.818 21.021 -4.066 1.00 84.38 94 LEU A C 1
ATOM 719 O O . LEU A 1 94 ? 10.706 19.860 -3.682 1.00 84.38 94 LEU A O 1
ATOM 723 N N . GLU A 1 95 ? 11.715 21.868 -3.564 1.00 86.94 95 GLU A N 1
ATOM 724 C CA . GLU A 1 95 ? 12.630 21.539 -2.466 1.00 86.94 95 GLU A CA 1
ATOM 725 C C . GLU A 1 95 ? 11.864 21.160 -1.198 1.00 86.94 95 GLU A C 1
ATOM 727 O O . GLU A 1 95 ? 12.145 20.122 -0.597 1.00 86.94 95 GLU A O 1
ATOM 732 N N . GLU A 1 96 ? 10.841 21.938 -0.842 1.00 88.12 96 GLU A N 1
ATOM 733 C CA . GLU A 1 96 ? 9.983 21.659 0.307 1.00 88.12 96 GLU A CA 1
ATOM 734 C C . GLU A 1 96 ? 9.226 20.339 0.145 1.00 88.12 96 GLU A C 1
ATOM 736 O O . GLU A 1 96 ? 9.215 19.503 1.047 1.00 88.12 96 GLU A O 1
ATOM 741 N N . LYS A 1 97 ? 8.651 20.093 -1.037 1.00 87.38 97 LYS A N 1
ATOM 742 C CA . LYS A 1 97 ? 7.979 18.826 -1.342 1.00 87.38 97 LYS A CA 1
ATOM 743 C C . LYS A 1 97 ? 8.930 17.636 -1.208 1.00 87.38 97 LYS A C 1
ATOM 745 O O . LYS A 1 97 ? 8.526 16.596 -0.693 1.00 87.38 97 LYS A O 1
ATOM 750 N N . GLN A 1 98 ? 10.174 17.767 -1.669 1.00 88.88 98 GLN A N 1
ATOM 751 C CA . GLN A 1 98 ? 11.177 16.709 -1.536 1.00 88.88 98 GLN A CA 1
ATOM 752 C C . GLN A 1 98 ? 11.620 16.514 -0.084 1.00 88.88 98 GLN A C 1
ATOM 754 O O . GLN A 1 98 ? 11.798 15.377 0.349 1.00 88.88 98 GLN A O 1
ATOM 759 N N . ARG A 1 99 ? 11.745 17.597 0.691 1.00 91.12 99 ARG A N 1
ATOM 760 C CA . ARG A 1 99 ? 12.021 17.527 2.128 1.00 91.12 99 ARG A CA 1
ATOM 761 C C . ARG A 1 99 ? 10.927 16.759 2.869 1.00 91.12 99 ARG A C 1
ATOM 763 O O . ARG A 1 99 ? 11.247 15.769 3.518 1.00 91.12 99 ARG A O 1
ATOM 770 N N . ILE A 1 100 ? 9.661 17.140 2.681 1.00 91.56 100 ILE A N 1
ATOM 771 C CA . ILE A 1 100 ? 8.509 16.474 3.312 1.00 91.56 100 ILE A CA 1
ATOM 772 C C . ILE A 1 100 ? 8.472 14.984 2.955 1.00 91.56 100 ILE A C 1
ATOM 774 O O . ILE A 1 100 ? 8.228 14.154 3.823 1.00 91.56 100 ILE A O 1
ATOM 778 N N . LYS A 1 101 ? 8.738 14.620 1.693 1.00 91.44 101 LYS A N 1
ATOM 779 C CA . LYS A 1 101 ? 8.788 13.212 1.263 1.00 91.44 101 LYS A CA 1
ATOM 780 C C . LYS A 1 101 ? 9.881 12.411 1.972 1.00 91.44 101 LYS A C 1
ATOM 782 O O . LYS A 1 101 ? 9.623 11.286 2.392 1.00 91.44 101 LYS A O 1
ATOM 787 N N . ARG A 1 102 ? 11.089 12.969 2.102 1.00 92.31 102 ARG A N 1
ATOM 788 C CA . ARG A 1 102 ? 12.191 12.306 2.818 1.00 92.31 102 ARG A CA 1
ATOM 789 C C . ARG A 1 102 ? 11.869 12.139 4.299 1.00 92.31 102 ARG A C 1
ATOM 791 O O . ARG A 1 102 ? 11.977 11.034 4.814 1.00 92.31 102 ARG A O 1
ATOM 798 N N . GLU A 1 103 ? 11.411 13.204 4.953 1.00 95.06 103 GLU A N 1
ATOM 799 C CA . GLU A 1 103 ? 11.015 13.169 6.367 1.00 95.06 103 GLU A CA 1
ATOM 800 C C . GLU A 1 103 ? 9.886 12.148 6.601 1.00 95.06 103 GLU A C 1
ATOM 802 O O . GLU A 1 103 ? 9.983 11.324 7.507 1.00 95.06 103 GLU A O 1
ATOM 807 N N . HIS A 1 104 ? 8.875 12.115 5.725 1.00 95.69 104 HIS A N 1
ATOM 808 C CA . HIS A 1 104 ? 7.789 11.130 5.758 1.00 95.69 104 HIS A CA 1
ATOM 809 C C . HIS A 1 104 ? 8.300 9.683 5.710 1.00 95.69 104 HIS A C 1
ATOM 811 O O . HIS A 1 104 ? 7.909 8.852 6.531 1.00 95.69 104 HIS A O 1
ATOM 817 N N . ARG A 1 105 ? 9.192 9.375 4.761 1.00 95.88 105 ARG A N 1
ATOM 818 C CA . ARG A 1 105 ? 9.773 8.034 4.593 1.00 95.88 105 ARG A CA 1
ATOM 819 C C . ARG A 1 105 ? 10.617 7.615 5.793 1.00 95.88 105 ARG A C 1
ATOM 821 O O . ARG A 1 105 ? 10.494 6.481 6.255 1.00 95.88 105 ARG A O 1
ATOM 828 N N . GLN A 1 106 ? 11.429 8.530 6.318 1.00 96.31 106 GLN A N 1
ATOM 829 C CA . GLN A 1 106 ? 12.243 8.296 7.512 1.00 96.31 106 GLN A CA 1
ATOM 830 C C . GLN A 1 106 ? 11.375 8.016 8.741 1.00 96.31 106 GLN A C 1
ATOM 832 O O . GLN A 1 106 ? 11.656 7.093 9.508 1.00 96.31 106 GLN A O 1
ATOM 837 N N . GLU A 1 107 ? 10.290 8.771 8.910 1.00 97.31 107 GLU A N 1
ATOM 838 C CA . GLU A 1 107 ? 9.349 8.574 10.008 1.00 97.31 107 GLU A CA 1
ATOM 839 C C . GLU A 1 107 ? 8.619 7.227 9.887 1.00 97.31 107 GLU A C 1
ATOM 841 O O . GLU A 1 107 ? 8.542 6.486 10.868 1.00 97.31 107 GLU A O 1
ATOM 846 N N . CYS A 1 108 ? 8.187 6.846 8.677 1.00 97.56 108 CYS A N 1
ATOM 847 C CA . C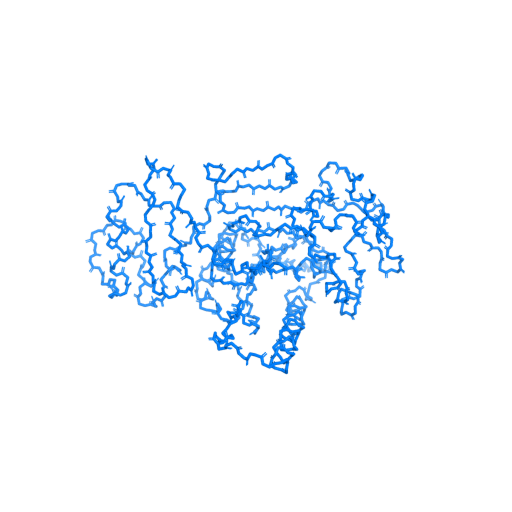YS A 1 108 ? 7.615 5.522 8.412 1.00 97.56 108 CYS A CA 1
ATOM 848 C C . CYS A 1 108 ? 8.608 4.395 8.735 1.00 97.56 108 CYS A C 1
ATOM 850 O O . CYS A 1 108 ? 8.248 3.428 9.403 1.00 97.56 108 CYS A O 1
ATOM 852 N N . HIS A 1 109 ? 9.870 4.518 8.315 1.00 96.12 109 HIS A N 1
ATOM 853 C CA . HIS A 1 109 ? 10.902 3.520 8.605 1.00 96.12 109 HIS A CA 1
ATOM 854 C C . HIS A 1 109 ? 11.144 3.370 10.119 1.00 96.12 109 HIS A C 1
ATOM 856 O O . HIS A 1 109 ? 11.126 2.254 10.647 1.00 96.12 109 HIS A O 1
ATOM 862 N N . SER A 1 110 ? 11.281 4.484 10.845 1.00 95.94 110 SER A N 1
ATOM 863 C CA . SER A 1 110 ? 11.411 4.486 12.310 1.00 95.94 110 SER A CA 1
ATOM 864 C C . SER A 1 110 ? 10.197 3.845 13.002 1.00 95.94 110 SER A C 1
ATOM 866 O O . SER A 1 110 ? 10.333 3.056 13.948 1.00 95.94 110 SER A O 1
ATOM 868 N N . ALA A 1 111 ? 8.995 4.118 12.488 1.00 95.94 111 ALA A N 1
ATOM 869 C CA . ALA A 1 111 ? 7.763 3.526 12.983 1.00 95.94 111 ALA A CA 1
ATOM 870 C C . ALA A 1 111 ? 7.735 2.000 12.792 1.00 95.94 111 ALA A C 1
ATOM 872 O O . ALA A 1 111 ? 7.385 1.285 13.731 1.00 95.94 111 ALA A O 1
ATOM 873 N N . PHE A 1 112 ? 8.183 1.476 11.643 1.00 95.12 112 PHE A N 1
ATOM 874 C CA . PHE A 1 112 ? 8.328 0.026 11.432 1.00 95.12 112 PHE A CA 1
ATOM 875 C C . PHE A 1 112 ? 9.280 -0.608 12.442 1.00 95.12 112 PHE A C 1
ATOM 877 O O . PHE A 1 112 ? 8.940 -1.626 13.046 1.00 95.12 112 PHE A O 1
ATOM 884 N N . GLY A 1 113 ? 10.436 0.017 12.687 1.00 92.69 113 GLY A N 1
ATOM 885 C CA . GLY A 1 113 ? 11.374 -0.441 13.713 1.00 92.69 113 GLY A CA 1
ATOM 886 C C . GLY A 1 113 ? 10.739 -0.488 15.107 1.00 92.69 113 GLY A C 1
ATOM 887 O O . GLY A 1 113 ? 10.952 -1.435 15.860 1.00 92.69 113 GLY A O 1
ATOM 888 N N . THR A 1 114 ? 9.889 0.486 15.434 1.00 93.75 114 THR A N 1
ATOM 889 C CA . THR A 1 114 ? 9.186 0.545 16.725 1.00 93.75 114 THR A CA 1
ATOM 890 C C . THR A 1 114 ? 8.086 -0.513 16.855 1.00 93.75 114 THR A C 1
ATOM 892 O O . THR A 1 114 ? 7.933 -1.105 17.928 1.00 93.75 114 THR A O 1
ATOM 895 N N . ILE A 1 115 ? 7.320 -0.741 15.783 1.00 93.38 115 ILE A N 1
ATOM 896 C CA . ILE A 1 115 ? 6.163 -1.647 15.746 1.00 93.38 115 ILE A CA 1
ATOM 897 C C . ILE A 1 115 ? 6.616 -3.110 15.652 1.00 93.38 115 ILE A C 1
ATOM 899 O O . ILE A 1 115 ? 6.173 -3.949 16.438 1.00 93.38 115 ILE A O 1
ATOM 903 N N . PHE A 1 116 ? 7.516 -3.421 14.719 1.00 90.94 116 PHE A N 1
ATOM 904 C CA . PHE A 1 116 ? 7.942 -4.791 14.431 1.00 90.94 116 PHE A CA 1
ATOM 905 C C . PHE A 1 116 ? 9.252 -5.168 15.126 1.00 90.94 116 PHE A C 1
ATOM 907 O O . PHE A 1 116 ? 9.364 -6.282 15.629 1.00 90.94 116 PHE A O 1
ATOM 914 N N . GLY A 1 117 ? 10.216 -4.250 15.251 1.00 76.69 117 GLY A N 1
ATOM 915 C CA . GLY A 1 117 ? 11.609 -4.537 15.644 1.00 76.69 117 GLY A CA 1
ATOM 916 C C . GLY A 1 117 ? 11.856 -5.081 17.061 1.00 76.69 117 GLY A C 1
ATOM 917 O O . GLY A 1 117 ? 13.006 -5.245 17.454 1.00 76.69 117 GLY A O 1
ATOM 918 N N . LYS A 1 118 ? 10.809 -5.376 17.841 1.00 67.00 118 LYS A N 1
ATOM 919 C CA . LYS A 1 118 ? 10.904 -5.967 19.189 1.00 67.00 118 LYS A CA 1
ATOM 920 C C . LYS A 1 118 ? 10.705 -7.490 19.220 1.00 67.00 118 LYS A C 1
ATOM 922 O O . LYS A 1 118 ? 10.830 -8.077 20.291 1.00 67.00 118 LYS A O 1
ATOM 927 N N . GLY A 1 119 ? 10.354 -8.126 18.097 1.00 62.66 119 GLY A N 1
ATOM 928 C CA . GLY A 1 119 ? 10.063 -9.564 18.018 1.00 62.66 119 GLY A CA 1
ATOM 929 C C . GLY A 1 119 ? 11.142 -10.371 17.278 1.00 62.66 119 GLY A C 1
ATOM 930 O O . GLY A 1 119 ? 11.694 -9.870 16.303 1.00 62.66 119 GLY A O 1
ATOM 931 N N . PRO A 1 120 ? 11.428 -11.623 17.690 1.00 63.47 120 PRO A N 1
ATOM 932 C CA . PRO A 1 120 ? 12.379 -12.496 16.994 1.00 63.47 120 PRO A CA 1
ATOM 933 C C . PRO A 1 120 ? 11.804 -13.125 15.711 1.00 63.47 120 PRO A C 1
ATOM 935 O O . PRO A 1 120 ? 12.555 -13.711 14.938 1.00 63.47 120 PRO A O 1
ATOM 938 N N . CYS A 1 121 ? 10.487 -13.032 15.490 1.00 70.50 121 CYS A N 1
ATOM 939 C CA . CYS A 1 121 ? 9.789 -13.621 14.352 1.00 70.50 121 CYS A CA 1
ATOM 940 C C . CYS A 1 121 ? 8.640 -12.707 13.898 1.00 70.50 121 CYS A C 1
ATOM 942 O O . CYS A 1 121 ? 7.865 -12.249 14.740 1.00 70.50 121 CYS A O 1
ATOM 944 N N . MET A 1 122 ? 8.537 -12.477 12.586 1.00 79.44 122 MET A N 1
ATOM 945 C CA . MET A 1 122 ? 7.433 -11.736 11.948 1.00 79.44 122 MET A CA 1
ATOM 946 C C . MET A 1 122 ? 6.435 -12.681 11.260 1.00 79.44 122 MET A C 1
ATOM 948 O O . MET A 1 122 ? 5.639 -12.270 10.418 1.00 79.44 122 MET A O 1
ATOM 952 N N . GLU A 1 123 ? 6.495 -13.978 11.568 1.00 83.38 123 GLU A N 1
ATOM 953 C CA . GLU A 1 123 ? 5.583 -14.959 10.992 1.00 83.38 123 GLU A CA 1
ATOM 954 C C . GLU A 1 123 ? 4.137 -14.648 11.392 1.00 83.38 123 GLU A C 1
ATOM 956 O O . GLU A 1 123 ? 3.815 -14.436 12.561 1.00 83.38 123 GLU A O 1
ATOM 961 N N . GLY A 1 124 ? 3.259 -14.602 10.391 1.00 87.00 124 GLY A N 1
ATOM 962 C CA . GLY A 1 124 ? 1.857 -14.234 10.566 1.00 87.00 124 GLY A CA 1
ATOM 963 C C . GLY A 1 124 ? 1.588 -12.730 10.580 1.00 87.00 124 GLY A C 1
ATOM 964 O O . GLY A 1 124 ? 0.415 -12.364 10.495 1.00 87.00 124 GLY A O 1
ATOM 965 N N . ASP A 1 125 ? 2.615 -11.874 10.627 1.00 94.06 125 ASP A N 1
ATOM 966 C CA . ASP A 1 125 ? 2.443 -10.426 10.502 1.00 94.06 125 ASP A CA 1
ATOM 967 C C . ASP A 1 125 ? 1.931 -10.040 9.109 1.00 94.06 125 ASP A C 1
ATOM 969 O O . ASP A 1 125 ? 2.163 -10.720 8.103 1.00 94.06 125 ASP A O 1
ATOM 973 N N . LEU A 1 126 ? 1.230 -8.910 9.058 1.00 95.38 126 LEU A N 1
ATOM 974 C CA . LEU A 1 126 ? 0.573 -8.402 7.866 1.00 95.38 126 LEU A CA 1
ATOM 975 C C . LEU A 1 126 ? 0.750 -6.886 7.768 1.00 95.38 126 LEU A C 1
ATOM 977 O O . LEU A 1 126 ? 0.509 -6.161 8.733 1.00 95.38 126 LEU A O 1
ATOM 981 N N . VAL A 1 127 ? 1.099 -6.403 6.578 1.00 98.00 127 VAL A N 1
ATOM 982 C CA . VAL A 1 127 ? 1.068 -4.980 6.229 1.00 98.00 127 VAL A CA 1
ATOM 983 C C . VAL A 1 127 ? -0.024 -4.758 5.188 1.00 98.00 127 VAL A C 1
ATOM 985 O O . VAL A 1 127 ? -0.072 -5.432 4.164 1.00 98.00 127 VAL A O 1
ATOM 988 N N . VAL A 1 128 ? -0.902 -3.797 5.441 1.00 98.44 128 VAL A N 1
ATOM 989 C CA . VAL A 1 128 ? -1.998 -3.406 4.557 1.00 98.44 128 VAL A CA 1
ATOM 990 C C . VAL A 1 128 ? -1.785 -1.955 4.140 1.00 98.44 128 VAL A C 1
ATOM 992 O O . VAL A 1 128 ? -1.739 -1.089 5.007 1.00 98.44 128 VAL A O 1
ATOM 995 N N . ILE A 1 129 ? -1.657 -1.671 2.843 1.00 98.19 129 ILE A N 1
ATOM 996 C CA . ILE A 1 129 ? -1.375 -0.321 2.320 1.00 98.19 129 ILE A CA 1
ATOM 997 C C . ILE A 1 129 ? -2.478 0.183 1.390 1.00 98.19 129 ILE A C 1
ATOM 999 O O . ILE A 1 129 ? -3.079 -0.607 0.665 1.00 98.19 129 ILE A O 1
ATOM 1003 N N . ASN A 1 130 ? -2.699 1.499 1.334 1.00 95.81 130 ASN A N 1
ATOM 1004 C CA . ASN A 1 130 ? -3.340 2.120 0.168 1.00 95.81 130 ASN A CA 1
ATOM 1005 C C . ASN A 1 130 ? -2.312 2.575 -0.877 1.00 95.81 130 ASN A C 1
ATOM 1007 O O . ASN A 1 130 ? -1.104 2.560 -0.646 1.00 95.81 130 ASN A O 1
ATOM 1011 N N . PHE A 1 131 ? -2.790 3.039 -2.034 1.00 93.38 131 PHE A N 1
ATOM 1012 C CA . PHE A 1 131 ? -1.929 3.521 -3.123 1.00 93.38 131 PHE A CA 1
ATOM 1013 C C . PHE A 1 131 ? -1.131 4.797 -2.806 1.00 93.38 131 PHE A C 1
ATOM 1015 O O . PHE A 1 131 ? -0.310 5.213 -3.622 1.00 93.38 131 PHE A O 1
ATOM 1022 N N . PHE A 1 132 ? -1.362 5.425 -1.651 1.00 92.81 132 PHE A N 1
ATOM 1023 C CA . PHE A 1 132 ? -0.581 6.565 -1.167 1.00 92.81 132 PHE A CA 1
ATOM 1024 C C . PHE A 1 132 ? 0.461 6.182 -0.116 1.00 92.81 132 PHE A C 1
ATOM 1026 O O . PHE A 1 132 ? 1.211 7.050 0.310 1.00 92.81 132 PHE A O 1
ATOM 1033 N N . ALA A 1 133 ? 0.514 4.912 0.288 1.00 95.56 133 ALA A N 1
ATOM 1034 C CA . ALA A 1 133 ? 1.412 4.399 1.315 1.00 95.56 133 ALA A CA 1
ATOM 1035 C C . ALA A 1 133 ? 2.376 3.344 0.751 1.00 95.56 133 ALA A C 1
ATOM 1037 O O . ALA A 1 133 ? 2.586 2.279 1.336 1.00 95.56 133 ALA A O 1
ATOM 1038 N N . LEU A 1 134 ? 2.951 3.631 -0.420 1.00 94.88 134 LEU A N 1
ATOM 1039 C CA . LEU A 1 134 ? 3.852 2.721 -1.135 1.00 94.88 134 LEU A CA 1
ATOM 1040 C C . LEU A 1 134 ? 5.173 2.471 -0.387 1.00 94.88 134 LEU A C 1
ATOM 1042 O O . LEU A 1 134 ? 5.832 1.462 -0.634 1.00 94.88 134 LEU A O 1
ATOM 1046 N N . GLU A 1 135 ? 5.524 3.320 0.582 1.00 96.69 135 GLU A N 1
ATOM 1047 C CA . GLU A 1 135 ? 6.589 3.083 1.560 1.00 96.69 135 GLU A CA 1
ATOM 1048 C C . GLU A 1 135 ? 6.415 1.724 2.231 1.00 96.69 135 GLU A C 1
ATOM 1050 O O . GLU A 1 135 ? 7.382 0.977 2.388 1.00 96.69 135 GLU A O 1
ATOM 1055 N N . GLY A 1 136 ? 5.167 1.371 2.550 1.00 97.25 136 GLY A N 1
ATOM 1056 C CA . GLY A 1 136 ? 4.834 0.121 3.212 1.00 97.25 136 GLY A CA 1
ATOM 1057 C C . GLY A 1 136 ? 5.176 -1.110 2.379 1.00 97.25 136 GLY A C 1
ATOM 1058 O O . GLY A 1 136 ? 5.469 -2.141 2.967 1.00 97.25 136 GLY A O 1
ATOM 1059 N N . TRP A 1 137 ? 5.237 -1.015 1.043 1.00 97.06 137 TRP A N 1
ATOM 1060 C CA . TRP A 1 137 ? 5.700 -2.127 0.205 1.00 97.06 137 TRP A CA 1
ATOM 1061 C C . TRP A 1 137 ? 7.184 -2.425 0.436 1.00 97.06 137 TRP A C 1
ATOM 1063 O O . TRP A 1 137 ? 7.559 -3.558 0.731 1.00 97.06 137 TRP A O 1
ATOM 1073 N N . SER A 1 138 ? 8.035 -1.401 0.325 1.00 96.81 138 SER A N 1
ATOM 1074 C CA . SER A 1 138 ? 9.488 -1.573 0.478 1.00 96.81 138 SER A CA 1
ATOM 1075 C C . SER A 1 138 ? 9.866 -1.905 1.921 1.00 96.81 138 SER A C 1
ATOM 1077 O O . SER A 1 138 ? 10.767 -2.703 2.156 1.00 96.81 138 SER A O 1
ATOM 1079 N N . LEU A 1 139 ? 9.146 -1.343 2.895 1.00 96.88 139 LEU A N 1
ATOM 1080 C CA . LEU A 1 139 ? 9.332 -1.682 4.304 1.00 96.88 139 LEU A CA 1
ATOM 1081 C C . LEU A 1 139 ? 8.840 -3.105 4.612 1.00 96.88 139 LEU A C 1
ATOM 1083 O O . LEU A 1 139 ? 9.517 -3.832 5.330 1.00 96.88 139 LEU A O 1
ATOM 1087 N N . ALA A 1 140 ? 7.723 -3.556 4.036 1.00 95.75 140 ALA A N 1
ATOM 1088 C CA . ALA A 1 140 ? 7.290 -4.947 4.175 1.00 95.75 140 ALA A CA 1
ATOM 1089 C C . ALA A 1 140 ? 8.319 -5.923 3.583 1.00 95.75 140 ALA A C 1
ATOM 1091 O O . ALA A 1 140 ? 8.602 -6.948 4.195 1.00 95.75 140 ALA A O 1
ATOM 1092 N N . GLU A 1 141 ? 8.938 -5.584 2.449 1.00 94.31 141 GLU A N 1
ATOM 1093 C CA . GLU A 1 141 ? 10.038 -6.361 1.869 1.00 94.31 141 GLU A CA 1
ATOM 1094 C C . GLU A 1 141 ? 11.251 -6.437 2.811 1.00 94.31 141 GLU A C 1
ATOM 1096 O O . GLU A 1 141 ? 11.743 -7.533 3.077 1.00 94.31 141 GLU A O 1
ATOM 1101 N N . LEU A 1 142 ? 11.680 -5.301 3.376 1.00 93.62 142 LEU A N 1
ATOM 1102 C CA . LEU A 1 142 ? 12.799 -5.230 4.324 1.00 93.62 142 LEU A CA 1
ATOM 1103 C C . LEU A 1 142 ? 12.576 -6.111 5.564 1.00 93.62 142 LEU A C 1
ATOM 1105 O O . LEU A 1 142 ? 13.497 -6.780 6.027 1.00 93.62 142 LEU A O 1
ATOM 1109 N N . PHE A 1 143 ? 11.350 -6.125 6.088 1.00 92.44 143 PHE A N 1
ATOM 1110 C CA . PHE A 1 143 ? 10.977 -6.906 7.271 1.00 92.44 143 PHE A CA 1
ATOM 1111 C C . PHE A 1 143 ? 10.474 -8.323 6.937 1.00 92.44 143 PHE A C 1
ATOM 1113 O O . PHE A 1 143 ? 10.139 -9.074 7.851 1.00 92.44 143 PHE A O 1
ATOM 1120 N N . GLN A 1 144 ? 10.435 -8.701 5.652 1.00 91.56 144 GLN A N 1
ATOM 1121 C CA . GLN A 1 144 ? 9.918 -9.98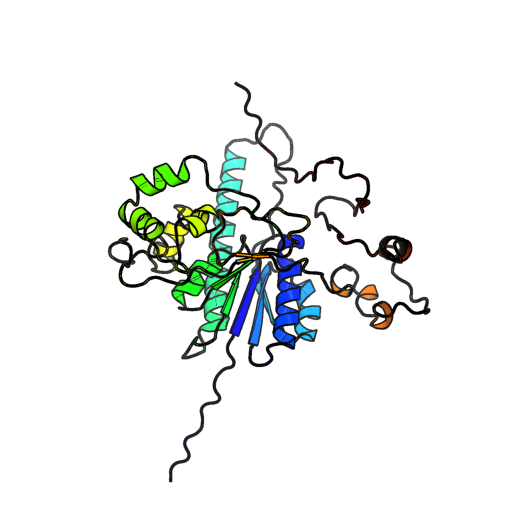3 5.153 1.00 91.56 144 GLN A CA 1
ATOM 1122 C C . GLN A 1 144 ? 8.463 -10.273 5.570 1.00 91.56 144 GLN A C 1
ATOM 1124 O O . GLN A 1 144 ? 8.097 -11.405 5.888 1.00 91.56 144 GLN A O 1
ATOM 1129 N N . ILE A 1 145 ? 7.619 -9.240 5.551 1.00 93.50 145 ILE A N 1
ATOM 1130 C CA . ILE A 1 145 ? 6.202 -9.296 5.925 1.00 93.50 145 ILE A CA 1
ATOM 1131 C C . ILE A 1 145 ? 5.328 -9.320 4.667 1.00 93.50 145 ILE A C 1
ATOM 1133 O O . ILE A 1 145 ? 5.628 -8.678 3.660 1.00 93.50 145 ILE A O 1
ATOM 1137 N N . HIS A 1 146 ? 4.211 -10.048 4.717 1.00 92.12 146 HIS A N 1
ATOM 1138 C CA . HIS A 1 146 ? 3.249 -10.058 3.617 1.00 92.12 146 HIS A CA 1
ATOM 1139 C C . HIS A 1 146 ? 2.559 -8.696 3.484 1.00 92.12 146 HIS A C 1
ATOM 1141 O O . HIS A 1 146 ? 2.070 -8.138 4.466 1.00 92.12 146 HIS A O 1
ATOM 1147 N N . CYS A 1 147 ? 2.480 -8.190 2.252 1.00 96.12 147 CYS A N 1
ATOM 1148 C CA . CYS A 1 147 ? 1.836 -6.921 1.939 1.00 96.12 147 CYS A CA 1
ATOM 1149 C C . CYS A 1 147 ? 0.543 -7.139 1.138 1.00 96.12 147 CYS A C 1
ATOM 1151 O O . CYS A 1 147 ? 0.536 -7.855 0.134 1.00 96.12 147 CYS A O 1
ATOM 1153 N N . VAL A 1 148 ? -0.543 -6.507 1.580 1.00 96.50 148 VAL A N 1
ATOM 1154 C CA . VAL A 1 148 ? -1.850 -6.468 0.911 1.00 96.50 148 VAL A CA 1
ATOM 1155 C C . VAL A 1 148 ? -2.166 -5.024 0.551 1.00 96.50 148 VAL A C 1
ATOM 1157 O O . VAL A 1 148 ? -1.937 -4.112 1.343 1.00 96.50 148 VAL A O 1
ATOM 1160 N N . VAL A 1 149 ? -2.720 -4.809 -0.636 1.00 96.31 149 VAL A N 1
ATOM 1161 C CA . VAL A 1 149 ? -3.103 -3.478 -1.104 1.00 96.31 149 VAL A CA 1
ATOM 1162 C C . VAL A 1 149 ? -4.609 -3.324 -1.009 1.00 96.31 149 VAL A C 1
ATOM 1164 O O . VAL A 1 149 ? -5.359 -4.220 -1.390 1.00 96.31 149 VAL A O 1
ATOM 1167 N N . VAL A 1 150 ? -5.076 -2.190 -0.502 1.00 95.19 150 VAL A N 1
ATOM 1168 C CA . VAL A 1 150 ? -6.500 -1.902 -0.347 1.00 95.19 150 VAL A CA 1
ATOM 1169 C C . VAL A 1 150 ? -6.796 -0.469 -0.779 1.00 95.19 150 VAL A C 1
ATOM 1171 O O . VAL A 1 150 ? -6.080 0.464 -0.421 1.00 95.19 150 VAL A O 1
ATOM 1174 N N . ALA A 1 151 ? -7.863 -0.264 -1.544 1.00 91.94 151 ALA A N 1
ATOM 1175 C CA . ALA A 1 151 ? -8.275 1.070 -1.960 1.00 91.94 151 ALA A CA 1
ATOM 1176 C C . ALA A 1 151 ? -9.800 1.208 -2.035 1.00 91.94 151 ALA A C 1
ATOM 1178 O O . ALA A 1 151 ? -10.464 0.365 -2.637 1.00 91.94 151 ALA A O 1
ATOM 1179 N N . PRO A 1 152 ? -10.385 2.288 -1.487 1.00 89.06 152 PRO A N 1
ATOM 1180 C CA . PRO A 1 152 ? -11.833 2.496 -1.535 1.00 89.06 152 PRO A CA 1
ATOM 1181 C C . PRO A 1 152 ? -12.346 2.885 -2.934 1.00 89.06 152 PRO A C 1
ATOM 1183 O O . PRO A 1 152 ? -13.550 2.982 -3.148 1.00 89.06 152 PRO A O 1
ATOM 1186 N N . TYR A 1 153 ? -11.450 3.113 -3.894 1.00 86.06 153 TYR A N 1
ATOM 1187 C CA . TYR A 1 153 ? -11.754 3.521 -5.264 1.00 86.06 153 TYR A CA 1
ATOM 1188 C C . TYR A 1 153 ? -10.732 2.932 -6.248 1.00 86.06 153 TYR A C 1
ATOM 1190 O O . TYR A 1 153 ? -9.679 2.435 -5.849 1.00 86.06 153 TYR A O 1
ATOM 1198 N N . VAL A 1 154 ? -11.038 3.010 -7.545 1.00 82.19 154 VAL A N 1
ATOM 1199 C CA . VAL A 1 154 ? -10.145 2.574 -8.634 1.00 82.19 154 VAL A CA 1
ATOM 1200 C C . VAL A 1 154 ? -8.891 3.441 -8.687 1.00 82.19 154 VAL A C 1
ATOM 1202 O O . VAL A 1 154 ? -9.005 4.662 -8.600 1.00 82.19 154 VAL A O 1
ATOM 1205 N N . VAL A 1 155 ? -7.720 2.828 -8.907 1.00 71.94 155 VAL A N 1
ATOM 1206 C CA . VAL A 1 155 ? -6.438 3.536 -9.085 1.00 71.94 155 VAL A CA 1
ATOM 1207 C C . VAL A 1 155 ? -6.633 4.749 -10.009 1.00 71.94 155 VAL A C 1
ATOM 1209 O O . VAL A 1 155 ? -6.998 4.578 -11.174 1.00 71.94 155 VAL A O 1
ATOM 1212 N N . PRO A 1 156 ? -6.395 5.982 -9.527 1.00 67.88 156 PRO A N 1
ATOM 1213 C CA . PRO A 1 156 ? -6.728 7.190 -10.277 1.00 67.88 156 PRO A CA 1
ATOM 1214 C C . PRO A 1 156 ? -5.685 7.542 -11.352 1.00 67.88 156 PRO A C 1
ATOM 1216 O O . PRO A 1 156 ? -5.703 8.647 -11.890 1.00 67.88 156 PRO A O 1
ATOM 1219 N N . TYR A 1 157 ? -4.750 6.638 -11.657 1.00 71.81 157 TYR A N 1
ATOM 1220 C CA . TYR A 1 157 ? -3.667 6.863 -12.607 1.00 71.81 157 TYR A CA 1
ATOM 1221 C C . TYR A 1 157 ? -3.197 5.562 -13.269 1.00 71.81 157 TYR A C 1
ATOM 1223 O O . TYR A 1 157 ? -3.120 4.506 -12.652 1.00 71.81 157 TYR A O 1
ATOM 1231 N N . SER A 1 158 ? -2.830 5.654 -14.541 1.00 83.50 158 SER A N 1
ATOM 1232 C CA . SER A 1 158 ? -2.177 4.583 -15.293 1.00 83.50 158 SER A CA 1
ATOM 1233 C C . SER A 1 158 ? -0.675 4.858 -15.403 1.00 83.50 158 SER A C 1
ATOM 1235 O O . SER A 1 158 ? -0.263 6.018 -15.279 1.00 83.50 158 SER A O 1
ATOM 1237 N N . PRO A 1 159 ? 0.159 3.845 -15.696 1.00 90.69 159 PRO A N 1
ATOM 1238 C CA . PRO A 1 159 ? 1.542 4.099 -16.074 1.00 90.69 159 PRO A CA 1
ATOM 1239 C C . PRO A 1 159 ? 1.609 5.092 -17.252 1.00 90.69 159 PRO A C 1
ATOM 1241 O O . PRO A 1 159 ? 0.729 5.076 -18.124 1.00 90.69 159 PRO A O 1
ATOM 1244 N N . PRO A 1 160 ? 2.644 5.951 -17.318 1.00 92.75 160 PRO A N 1
ATOM 1245 C CA . PRO A 1 160 ? 2.880 6.805 -18.477 1.00 92.75 160 PRO A CA 1
ATOM 1246 C C . PRO A 1 160 ? 2.932 5.992 -19.779 1.00 92.75 160 PRO A C 1
ATOM 1248 O O . PRO A 1 160 ? 3.448 4.877 -19.797 1.00 92.75 160 PRO A O 1
ATOM 1251 N N . SER A 1 161 ? 2.475 6.556 -20.899 1.00 91.69 161 SER A N 1
ATOM 1252 C CA . SER A 1 161 ? 2.380 5.838 -22.187 1.00 91.69 161 SER A CA 1
ATOM 1253 C C . SER A 1 161 ? 3.708 5.242 -22.682 1.00 91.69 161 SER A C 1
ATOM 1255 O O . SER A 1 161 ? 3.721 4.216 -23.358 1.00 91.69 161 SER A O 1
ATOM 1257 N N . GLY A 1 162 ? 4.839 5.861 -22.334 1.00 93.62 162 GLY A N 1
ATOM 1258 C CA . GLY A 1 162 ? 6.180 5.373 -22.660 1.00 93.62 162 GLY A CA 1
ATOM 1259 C C . GLY A 1 162 ? 6.779 4.388 -21.652 1.00 93.62 162 GLY A C 1
ATOM 1260 O O . GLY A 1 162 ? 7.870 3.884 -21.913 1.00 93.62 162 GLY A O 1
ATOM 1261 N N . PHE A 1 163 ? 6.103 4.119 -20.529 1.00 95.50 163 PHE A N 1
ATOM 1262 C CA . PHE A 1 163 ? 6.658 3.373 -19.398 1.00 95.50 163 PHE A CA 1
ATOM 1263 C C . PHE A 1 163 ? 7.106 1.968 -19.799 1.00 95.50 163 PHE A C 1
ATOM 1265 O O . PHE A 1 163 ? 8.270 1.640 -19.617 1.00 95.50 163 PHE A O 1
ATOM 1272 N N . GLU A 1 164 ? 6.242 1.164 -20.431 1.00 96.56 164 GLU A N 1
ATOM 1273 C CA . GLU A 1 164 ? 6.604 -0.208 -20.829 1.00 96.56 164 GLU A CA 1
ATOM 1274 C C . GLU A 1 164 ? 7.796 -0.241 -21.793 1.00 96.56 164 GLU A C 1
ATOM 1276 O O . GLU A 1 164 ? 8.690 -1.077 -21.667 1.00 96.56 164 GLU A O 1
ATOM 1281 N N . ARG A 1 165 ? 7.827 0.689 -22.755 1.00 96.69 165 ARG A N 1
ATOM 1282 C CA . ARG A 1 165 ? 8.922 0.780 -23.726 1.00 96.69 165 ARG A CA 1
ATOM 1283 C C . ARG A 1 165 ? 10.240 1.119 -23.036 1.00 96.69 165 ARG A C 1
ATOM 1285 O O . ARG A 1 165 ? 11.260 0.529 -23.382 1.00 96.69 165 ARG A O 1
ATOM 1292 N N . GLN A 1 166 ? 10.213 2.063 -22.097 1.00 96.00 166 GLN A N 1
ATOM 1293 C CA . GLN A 1 166 ? 11.399 2.462 -21.347 1.00 96.00 166 GLN A CA 1
ATOM 1294 C C . GLN A 1 166 ? 11.862 1.336 -20.424 1.00 96.00 166 GLN A C 1
ATOM 1296 O O . GLN A 1 166 ? 13.022 0.944 -20.483 1.00 96.00 166 GLN A O 1
ATOM 1301 N N . PHE A 1 167 ? 10.932 0.737 -19.683 1.00 96.44 167 PHE A N 1
ATOM 1302 C CA . PHE A 1 167 ? 11.193 -0.380 -18.784 1.00 96.44 167 PHE A CA 1
ATOM 1303 C C . PHE A 1 167 ? 11.849 -1.553 -19.517 1.00 96.44 167 PHE A C 1
ATOM 1305 O O . PHE A 1 167 ? 12.867 -2.073 -19.078 1.00 96.44 167 PHE A O 1
ATOM 1312 N N . ARG A 1 168 ? 11.323 -1.939 -20.687 1.00 97.12 168 ARG A N 1
ATOM 1313 C CA . ARG A 1 168 ? 11.909 -3.007 -21.513 1.00 97.12 168 ARG A CA 1
ATOM 1314 C C . ARG A 1 168 ? 13.322 -2.669 -21.999 1.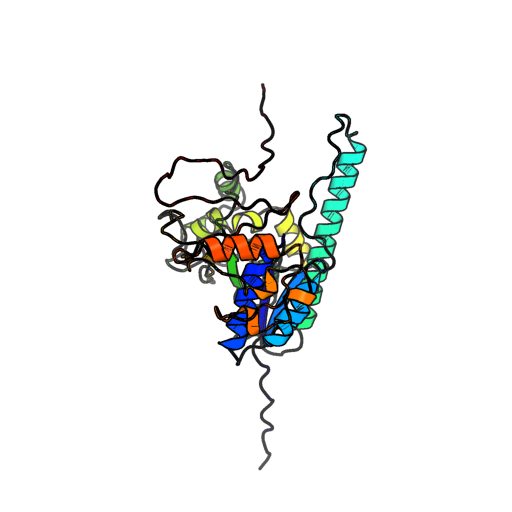00 97.12 168 ARG A C 1
ATOM 1316 O O . ARG A 1 168 ? 14.130 -3.574 -22.179 1.00 97.12 168 ARG A O 1
ATOM 1323 N N . LYS A 1 169 ? 13.600 -1.391 -22.270 1.00 96.94 169 LYS A N 1
ATOM 1324 C CA . LYS A 1 169 ? 14.903 -0.927 -22.758 1.00 96.94 169 LYS A CA 1
ATOM 1325 C C . LYS A 1 169 ? 15.947 -0.899 -21.641 1.00 96.94 169 LYS A C 1
ATOM 1327 O O . LYS A 1 169 ? 17.081 -1.295 -21.884 1.00 96.94 169 LYS A O 1
ATOM 1332 N N . GLU A 1 170 ? 15.576 -0.403 -20.467 1.00 94.50 170 GLU A N 1
ATOM 1333 C CA . GLU A 1 170 ? 16.493 -0.202 -19.339 1.00 94.50 170 GLU A CA 1
ATOM 1334 C C . GLU A 1 170 ? 16.667 -1.465 -18.494 1.00 94.50 170 GLU A C 1
ATOM 1336 O O . GLU A 1 170 ? 17.774 -1.755 -18.058 1.00 94.50 170 GLU A O 1
ATOM 1341 N N . LEU A 1 171 ? 15.598 -2.248 -18.317 1.00 95.19 171 LEU A N 1
ATOM 1342 C CA . LEU A 1 171 ? 15.552 -3.422 -17.442 1.00 95.19 171 LEU A CA 1
ATOM 1343 C C . LEU A 1 171 ? 15.037 -4.661 -18.202 1.00 95.19 171 LEU A C 1
ATOM 1345 O O . LEU A 1 171 ? 13.999 -5.229 -17.844 1.00 95.19 171 LEU A O 1
ATOM 1349 N N . PRO A 1 172 ? 15.726 -5.107 -19.273 1.00 96.31 172 PRO A N 1
ATOM 1350 C CA . PRO A 1 172 ? 15.229 -6.167 -20.154 1.00 96.31 172 PRO A CA 1
ATOM 1351 C C . PRO A 1 172 ? 15.019 -7.505 -19.431 1.00 96.31 172 PRO A C 1
ATOM 1353 O O . PRO A 1 172 ? 14.005 -8.169 -19.654 1.00 96.31 172 PRO A O 1
ATOM 1356 N N . GLU A 1 173 ? 15.929 -7.884 -18.532 1.00 96.06 173 GLU A N 1
ATOM 1357 C CA . GLU A 1 173 ? 15.827 -9.140 -17.779 1.00 96.06 173 GLU A CA 1
ATOM 1358 C C . GLU A 1 173 ? 14.680 -9.105 -16.765 1.00 96.06 173 GLU A C 1
ATOM 1360 O O . GLU A 1 173 ? 13.914 -10.062 -16.671 1.00 96.06 173 GLU A O 1
ATOM 1365 N N . LEU A 1 174 ? 14.498 -7.989 -16.051 1.00 95.81 174 LEU A N 1
ATOM 1366 C CA . LEU A 1 174 ? 13.382 -7.824 -15.117 1.00 95.81 174 LEU A CA 1
ATOM 1367 C C . LEU A 1 174 ? 12.037 -7.781 -15.856 1.00 95.81 174 LEU A C 1
ATOM 1369 O O . LEU A 1 174 ? 11.052 -8.366 -15.405 1.00 95.81 174 LEU A O 1
ATOM 1373 N N . TYR A 1 175 ? 11.997 -7.150 -17.032 1.00 97.06 175 TYR A N 1
ATOM 1374 C CA . TYR A 1 175 ? 10.822 -7.172 -17.899 1.00 97.06 175 TYR A CA 1
ATOM 1375 C C . TYR A 1 175 ? 10.472 -8.603 -18.318 1.00 97.06 175 TYR A C 1
ATOM 1377 O O . TYR A 1 175 ? 9.321 -9.023 -18.189 1.00 97.06 175 TYR A O 1
ATOM 1385 N N . LYS A 1 176 ? 11.468 -9.376 -18.768 1.00 97.19 176 LYS A N 1
ATOM 1386 C CA . LYS A 1 176 ? 11.298 -10.790 -19.116 1.00 97.19 176 LYS A CA 1
ATOM 1387 C C . LYS A 1 176 ? 10.809 -11.598 -17.915 1.00 97.19 176 LYS A C 1
ATOM 1389 O O . LYS A 1 176 ? 9.829 -12.328 -18.039 1.00 97.19 176 LYS A O 1
ATOM 1394 N N . TYR A 1 177 ? 11.418 -11.400 -16.745 1.00 96.62 177 TYR A N 1
ATOM 1395 C CA . TYR A 1 177 ? 10.992 -12.014 -15.492 1.00 96.62 177 TYR A CA 1
ATOM 1396 C C . TYR A 1 177 ? 9.498 -11.768 -15.251 1.00 96.62 177 TYR A C 1
ATOM 1398 O O . TYR A 1 177 ? 8.753 -12.732 -15.090 1.00 96.62 177 TYR A O 1
ATOM 1406 N N . LEU A 1 178 ? 9.025 -10.522 -15.309 1.00 96.69 178 LEU A N 1
ATOM 1407 C CA . LEU A 1 178 ? 7.622 -10.170 -15.055 1.00 96.69 178 LEU A CA 1
ATOM 1408 C C . LEU A 1 178 ? 6.651 -10.672 -16.138 1.00 96.69 178 LEU A C 1
ATOM 1410 O O . LEU A 1 178 ? 5.508 -11.007 -15.826 1.00 96.69 178 LEU A O 1
ATOM 1414 N N . LYS A 1 179 ? 7.070 -10.731 -17.408 1.00 96.25 179 LYS A N 1
ATOM 1415 C CA . LYS A 1 179 ? 6.230 -11.246 -18.508 1.00 96.25 179 LYS A CA 1
ATOM 1416 C C . LYS A 1 179 ? 6.106 -12.768 -18.493 1.00 96.25 179 LYS A C 1
ATOM 1418 O O . LYS A 1 179 ? 5.061 -13.280 -18.875 1.00 96.25 179 LYS A O 1
ATOM 1423 N N . GLU A 1 180 ? 7.141 -13.474 -18.046 1.00 96.06 180 GLU A N 1
ATOM 1424 C CA . GLU A 1 180 ? 7.183 -14.942 -17.950 1.00 96.06 180 GLU A CA 1
ATOM 1425 C C . GLU A 1 180 ? 6.706 -15.465 -16.582 1.00 96.06 180 GLU A C 1
ATOM 1427 O O . GLU A 1 180 ? 6.912 -16.631 -16.243 1.00 96.06 180 GLU A O 1
ATOM 1432 N N . ALA A 1 181 ? 6.091 -14.607 -15.764 1.00 95.38 181 ALA A N 1
ATOM 1433 C CA . ALA A 1 181 ? 5.590 -14.987 -14.453 1.00 95.38 181 ALA A CA 1
ATOM 1434 C C . ALA A 1 181 ? 4.485 -16.062 -14.559 1.00 95.38 181 ALA A C 1
ATOM 1436 O O . ALA A 1 181 ? 3.522 -15.882 -15.310 1.00 95.38 181 ALA A O 1
ATOM 1437 N N . PRO A 1 182 ? 4.579 -17.169 -13.794 1.00 94.12 182 PRO A N 1
ATOM 1438 C CA . PRO A 1 182 ? 3.498 -18.145 -13.697 1.00 94.12 182 PRO A CA 1
ATOM 1439 C C . PRO A 1 182 ? 2.214 -17.541 -13.116 1.00 94.12 182 PRO A C 1
ATOM 1441 O O . PRO A 1 182 ? 2.249 -16.546 -12.391 1.00 94.12 182 PRO A O 1
ATOM 1444 N N . ILE A 1 183 ? 1.079 -18.199 -13.364 1.00 92.88 183 ILE A N 1
ATOM 1445 C CA . ILE A 1 183 ? -0.225 -17.804 -12.813 1.00 92.88 183 ILE A CA 1
ATOM 1446 C C . ILE A 1 183 ? -0.141 -17.692 -11.282 1.00 92.88 183 ILE A C 1
ATOM 1448 O O . ILE A 1 183 ? 0.384 -18.580 -10.609 1.00 92.88 183 ILE A O 1
ATOM 1452 N N . GLY A 1 184 ? -0.666 -16.591 -10.741 1.00 92.38 184 GLY A N 1
ATOM 1453 C CA . GLY A 1 184 ? -0.676 -16.298 -9.305 1.00 92.38 184 GLY A CA 1
ATOM 1454 C C . GLY A 1 184 ? 0.614 -15.669 -8.769 1.00 92.38 184 GLY A C 1
ATOM 1455 O O . GLY A 1 184 ? 0.632 -15.222 -7.627 1.00 92.38 184 GLY A O 1
ATOM 1456 N N . LYS A 1 185 ? 1.684 -15.580 -9.568 1.00 95.38 185 LYS A N 1
ATOM 1457 C CA . LYS A 1 185 ? 2.923 -14.876 -9.202 1.00 95.38 185 LYS A CA 1
ATOM 1458 C C . LYS A 1 185 ? 2.890 -13.423 -9.661 1.00 95.38 185 LYS A C 1
ATOM 1460 O O . LYS A 1 185 ? 2.149 -13.092 -10.584 1.00 95.38 185 LYS A O 1
ATOM 1465 N N . VAL A 1 186 ? 3.712 -12.572 -9.039 1.00 95.69 186 VAL A N 1
ATOM 1466 C CA . VAL A 1 186 ? 3.863 -11.179 -9.487 1.00 95.69 186 VAL A CA 1
ATOM 1467 C C . VAL A 1 186 ? 4.297 -11.150 -10.949 1.00 95.69 186 VAL A C 1
ATOM 1469 O O . VAL A 1 186 ? 5.272 -11.795 -11.337 1.00 95.69 186 VAL A O 1
ATOM 1472 N N . SER A 1 187 ? 3.565 -10.380 -11.740 1.00 95.81 187 SER A N 1
ATOM 1473 C CA . SER A 1 187 ? 3.613 -10.368 -13.193 1.00 95.81 187 SER A CA 1
ATOM 1474 C C . SER A 1 187 ? 3.548 -8.945 -13.750 1.00 95.81 187 SER A C 1
ATOM 1476 O O . SER A 1 187 ? 3.332 -7.968 -13.031 1.00 95.81 187 SER A O 1
ATOM 1478 N N . TRP A 1 188 ? 3.695 -8.813 -15.069 1.00 96.00 188 TRP A N 1
ATOM 1479 C CA . TRP A 1 188 ? 3.568 -7.516 -15.737 1.00 96.00 188 TRP A CA 1
ATOM 1480 C C . TRP A 1 188 ? 2.191 -6.864 -15.538 1.00 96.00 188 TRP A C 1
ATOM 1482 O O . TRP A 1 188 ? 2.120 -5.638 -15.469 1.00 96.00 188 TRP A O 1
ATOM 1492 N N . SER A 1 189 ? 1.109 -7.646 -15.395 1.00 94.62 189 SER A N 1
ATOM 1493 C CA . SER A 1 189 ? -0.215 -7.070 -15.124 1.00 94.62 189 SER A CA 1
ATOM 1494 C C . SER A 1 189 ? -0.244 -6.338 -13.786 1.00 94.62 189 SER A C 1
ATOM 1496 O O . SER A 1 189 ? -0.836 -5.264 -13.715 1.00 94.62 189 SER A O 1
ATOM 1498 N N . ASP A 1 190 ? 0.447 -6.846 -12.759 1.00 95.44 190 ASP A N 1
ATOM 1499 C CA . ASP A 1 190 ? 0.547 -6.181 -11.452 1.00 95.44 190 ASP A CA 1
ATOM 1500 C C . ASP A 1 190 ? 1.257 -4.829 -11.581 1.00 95.44 190 ASP A C 1
ATOM 1502 O O . ASP A 1 190 ? 0.781 -3.806 -11.078 1.00 95.44 190 ASP A O 1
ATOM 1506 N N . VAL A 1 191 ? 2.353 -4.807 -12.347 1.00 95.44 191 VAL A N 1
ATOM 1507 C CA . VAL A 1 191 ? 3.107 -3.583 -12.638 1.00 95.44 191 VAL A CA 1
ATOM 1508 C C . VAL A 1 191 ? 2.248 -2.552 -13.344 1.00 95.44 191 VAL A C 1
ATOM 1510 O O . VAL A 1 191 ? 2.150 -1.418 -12.878 1.00 95.44 191 VAL A O 1
ATOM 1513 N N . THR A 1 192 ? 1.574 -2.938 -14.424 1.00 93.69 192 THR A N 1
ATOM 1514 C CA . THR A 1 192 ? 0.717 -2.007 -15.163 1.00 93.69 192 THR A CA 1
ATOM 1515 C C . THR A 1 192 ? -0.514 -1.565 -14.380 1.00 93.69 192 THR A C 1
ATOM 1517 O O . THR A 1 192 ? -0.995 -0.457 -14.604 1.00 93.69 192 THR A O 1
ATOM 1520 N N . HIS A 1 193 ? -1.022 -2.407 -13.475 1.00 93.19 193 HIS A N 1
ATOM 1521 C CA . HIS A 1 193 ? -2.218 -2.102 -12.702 1.00 93.19 193 HIS A CA 1
ATOM 1522 C C . HIS A 1 193 ? -1.931 -1.094 -11.591 1.00 93.19 193 HIS A C 1
ATOM 1524 O O . HIS A 1 193 ? -2.673 -0.125 -11.450 1.00 93.19 193 HIS A O 1
ATOM 1530 N N . TRP A 1 194 ? -0.860 -1.299 -10.818 1.00 92.88 194 TRP A N 1
ATOM 1531 C CA . TRP A 1 194 ? -0.584 -0.435 -9.669 1.00 92.88 194 TRP A CA 1
ATOM 1532 C C . TRP A 1 194 ? 0.890 -0.324 -9.264 1.00 92.88 194 TRP A C 1
ATOM 1534 O O . TRP A 1 194 ? 1.255 0.693 -8.679 1.00 92.88 194 TRP A O 1
ATOM 1544 N N . MET A 1 195 ? 1.753 -1.309 -9.561 1.00 95.31 195 MET A N 1
ATOM 1545 C CA . MET A 1 195 ? 3.127 -1.307 -9.021 1.00 95.31 195 MET A CA 1
ATOM 1546 C C . MET A 1 195 ? 4.099 -0.393 -9.769 1.00 95.31 195 MET A C 1
ATOM 1548 O O . MET A 1 195 ? 5.190 -0.147 -9.265 1.00 95.31 195 MET A O 1
ATOM 1552 N N . TRP A 1 196 ? 3.747 0.117 -10.953 1.00 95.19 196 TRP A N 1
ATOM 1553 C CA . TRP A 1 196 ? 4.645 0.939 -11.773 1.00 95.19 196 TRP A CA 1
ATOM 1554 C C . TRP A 1 196 ? 5.350 2.097 -11.030 1.00 95.19 196 TRP A C 1
ATOM 1556 O O . TRP A 1 196 ? 6.517 2.333 -11.353 1.00 95.19 196 TRP A O 1
ATOM 1566 N N . PRO A 1 197 ? 4.755 2.796 -10.029 1.00 94.62 197 PRO A N 1
ATOM 1567 C CA . PRO A 1 197 ? 5.458 3.864 -9.321 1.00 94.62 197 PRO A CA 1
ATOM 1568 C C . PRO A 1 197 ? 6.686 3.357 -8.557 1.00 94.62 197 PRO A C 1
ATOM 1570 O O . PRO A 1 197 ? 7.676 4.082 -8.472 1.00 94.62 197 PRO A O 1
ATOM 1573 N N . LEU A 1 198 ? 6.660 2.107 -8.074 1.00 95.44 198 LEU A N 1
ATOM 1574 C CA . LEU A 1 198 ? 7.768 1.474 -7.346 1.00 95.44 198 LEU A CA 1
ATOM 1575 C C . LEU A 1 198 ? 9.040 1.326 -8.196 1.00 95.44 198 LEU A C 1
ATOM 1577 O O . LEU A 1 198 ? 10.115 1.122 -7.646 1.00 95.44 198 LEU A O 1
ATOM 1581 N N . PHE A 1 199 ? 8.925 1.430 -9.523 1.00 95.31 199 PHE A N 1
ATOM 1582 C CA . PHE A 1 199 ? 10.039 1.314 -10.468 1.00 95.31 199 PHE A CA 1
ATOM 1583 C C . PHE A 1 199 ? 10.545 2.668 -10.976 1.00 95.31 199 PHE A C 1
ATOM 1585 O O . PHE A 1 199 ? 11.325 2.728 -11.924 1.00 95.31 199 PHE A O 1
ATOM 1592 N N . THR A 1 200 ? 10.077 3.770 -10.390 1.00 93.69 200 THR A N 1
ATOM 1593 C CA . THR A 1 200 ? 10.602 5.102 -10.702 1.00 93.69 200 THR A CA 1
ATOM 1594 C C . THR A 1 200 ? 11.883 5.380 -9.917 1.00 93.69 200 THR A C 1
ATOM 1596 O O . THR A 1 200 ? 12.072 4.872 -8.813 1.00 93.69 200 THR A O 1
ATOM 1599 N N . GLU A 1 201 ? 12.747 6.227 -10.475 1.00 92.31 201 GLU A N 1
ATOM 1600 C CA . GLU A 1 201 ? 14.046 6.588 -9.889 1.00 92.31 201 GLU A CA 1
ATOM 1601 C C . GLU A 1 201 ? 13.929 7.087 -8.438 1.00 92.31 201 GLU A C 1
ATOM 1603 O O . GLU A 1 201 ? 14.697 6.669 -7.581 1.00 92.31 201 GLU A O 1
ATOM 1608 N N . GLU A 1 202 ? 12.902 7.888 -8.123 1.00 91.25 202 GLU A N 1
ATOM 1609 C CA . GLU A 1 202 ? 12.675 8.424 -6.770 1.00 91.25 202 GLU A CA 1
ATOM 1610 C C . GLU A 1 202 ? 12.482 7.330 -5.702 1.00 91.25 202 GLU A C 1
ATOM 1612 O O . GLU A 1 202 ? 12.875 7.508 -4.545 1.00 91.25 202 GLU A O 1
ATOM 1617 N N . TRP A 1 203 ? 11.842 6.216 -6.065 1.00 94.50 203 TRP A N 1
ATOM 1618 C CA . TRP A 1 203 ? 11.690 5.068 -5.169 1.00 94.50 203 TRP A CA 1
ATOM 1619 C C . TRP A 1 203 ? 12.949 4.207 -5.163 1.00 94.50 203 TRP A C 1
ATOM 1621 O O . TRP A 1 203 ? 13.338 3.732 -4.099 1.00 94.50 203 TRP A O 1
ATOM 1631 N N . GLY A 1 204 ? 13.606 4.053 -6.315 1.00 94.44 204 GLY A N 1
ATOM 1632 C CA . GLY A 1 204 ? 14.833 3.272 -6.429 1.00 94.44 204 GLY A CA 1
ATOM 1633 C C . GLY A 1 204 ? 15.985 3.831 -5.600 1.00 94.44 204 GLY A C 1
ATOM 1634 O O . GLY A 1 204 ? 16.561 3.090 -4.806 1.00 94.44 204 GLY A O 1
ATOM 1635 N N . SER A 1 205 ? 16.256 5.138 -5.691 1.00 94.31 205 SER A N 1
ATOM 1636 C CA . SER A 1 205 ? 17.289 5.794 -4.877 1.00 94.31 205 SER A CA 1
ATOM 1637 C C . SER A 1 205 ? 17.018 5.626 -3.386 1.00 94.31 205 SER A C 1
ATOM 1639 O O . SER A 1 205 ? 17.911 5.250 -2.639 1.00 94.31 205 SER A O 1
ATOM 1641 N N . TRP A 1 206 ? 15.770 5.815 -2.946 1.00 95.50 206 TRP A N 1
ATOM 1642 C CA . TRP A 1 206 ? 15.408 5.636 -1.539 1.00 95.50 206 TRP A CA 1
ATOM 1643 C C . TRP A 1 206 ? 15.615 4.196 -1.050 1.00 95.50 206 TRP A C 1
ATOM 1645 O O . TRP A 1 206 ? 16.194 3.977 0.013 1.00 95.50 206 TRP A O 1
ATOM 1655 N N . ARG A 1 207 ? 15.178 3.204 -1.837 1.00 95.88 207 ARG A N 1
ATOM 1656 C CA . ARG A 1 207 ? 15.351 1.780 -1.512 1.00 95.88 207 ARG A CA 1
ATOM 1657 C C . ARG A 1 207 ? 16.822 1.404 -1.366 1.00 95.88 207 ARG A C 1
ATOM 1659 O O . ARG A 1 207 ? 17.174 0.701 -0.421 1.00 95.88 207 ARG A O 1
ATOM 1666 N N . TYR A 1 208 ? 17.660 1.886 -2.274 1.00 94.75 208 TYR A N 1
ATOM 1667 C CA . TYR A 1 208 ? 19.085 1.588 -2.268 1.00 94.75 208 TYR A CA 1
ATOM 1668 C C . TYR A 1 208 ? 19.829 2.328 -1.152 1.00 94.75 208 TYR A C 1
ATOM 1670 O O . TYR A 1 208 ? 20.496 1.700 -0.334 1.00 94.75 208 TYR A O 1
ATOM 1678 N N . GLU A 1 209 ? 19.678 3.651 -1.079 1.00 94.06 209 GLU A N 1
ATOM 1679 C CA . GLU A 1 209 ? 20.469 4.511 -0.193 1.00 94.06 209 GLU A CA 1
ATOM 1680 C C . GLU A 1 209 ? 20.041 4.420 1.278 1.00 94.06 209 GLU A C 1
ATOM 1682 O O . GLU A 1 209 ? 20.893 4.482 2.163 1.00 94.06 209 GLU A O 1
ATOM 1687 N N . GLU A 1 210 ? 18.739 4.279 1.560 1.00 94.06 210 GLU A N 1
ATOM 1688 C CA . GLU A 1 210 ? 18.217 4.319 2.936 1.00 94.06 210 GLU A CA 1
ATOM 1689 C C . GLU A 1 210 ? 17.829 2.944 3.495 1.00 94.06 210 GLU A C 1
ATOM 1691 O O . GLU A 1 210 ? 17.896 2.749 4.711 1.00 94.06 210 GLU A O 1
ATOM 1696 N N . LEU A 1 211 ? 17.419 1.991 2.646 1.00 94.44 211 LEU A N 1
ATOM 1697 C CA . LEU A 1 211 ? 16.946 0.669 3.091 1.00 94.44 211 LEU A CA 1
ATOM 1698 C C . LEU A 1 211 ? 17.922 -0.478 2.792 1.00 94.44 211 LEU A C 1
ATOM 1700 O O . LEU A 1 211 ? 17.700 -1.587 3.275 1.00 94.44 211 LEU A O 1
ATOM 1704 N N . ASN A 1 212 ? 18.997 -0.234 2.032 1.00 93.38 212 ASN A N 1
ATOM 1705 C CA . ASN A 1 212 ? 19.919 -1.267 1.536 1.00 93.38 212 ASN A CA 1
ATOM 1706 C C . ASN A 1 212 ? 19.210 -2.402 0.763 1.00 93.38 212 ASN A C 1
ATOM 1708 O O . ASN A 1 212 ? 19.619 -3.563 0.821 1.00 93.38 212 ASN A O 1
ATOM 1712 N N . LEU A 1 213 ? 18.127 -2.073 0.056 1.00 93.94 213 LEU A N 1
ATOM 1713 C CA . LEU A 1 213 ? 17.431 -2.972 -0.867 1.00 93.94 213 LEU A CA 1
ATOM 1714 C C . LEU A 1 213 ? 17.900 -2.715 -2.307 1.00 93.94 213 LEU A C 1
ATOM 1716 O O . LEU A 1 213 ? 18.521 -1.693 -2.590 1.00 93.94 213 LEU A O 1
ATOM 1720 N N . SER A 1 214 ? 17.559 -3.599 -3.252 1.00 94.31 214 SER A N 1
ATOM 1721 C CA . SER A 1 214 ? 17.748 -3.272 -4.674 1.00 94.31 214 SER A CA 1
ATOM 1722 C C . SER A 1 214 ? 16.894 -2.061 -5.063 1.00 94.31 214 SER A C 1
ATOM 1724 O O . SER A 1 214 ? 15.763 -1.897 -4.577 1.00 94.31 214 SER A O 1
ATOM 1726 N N . CYS A 1 215 ? 17.417 -1.255 -5.995 1.00 93.25 215 CYS A N 1
ATOM 1727 C CA . CYS A 1 215 ? 16.710 -0.131 -6.607 1.00 93.25 215 CYS A CA 1
ATOM 1728 C C . CYS A 1 215 ? 15.337 -0.549 -7.149 1.00 93.25 215 CYS A C 1
ATOM 1730 O O . CYS A 1 215 ? 14.381 0.222 -7.099 1.00 93.25 215 CYS A O 1
ATOM 1732 N N . TYR A 1 216 ? 15.218 -1.782 -7.643 1.00 94.06 216 TYR A N 1
ATOM 1733 C CA . TYR A 1 216 ? 13.979 -2.295 -8.206 1.00 94.06 216 TYR A CA 1
ATOM 1734 C C . TYR A 1 216 ? 13.437 -3.448 -7.359 1.00 94.06 216 TYR A C 1
ATOM 1736 O O . TYR A 1 216 ? 14.194 -4.340 -6.969 1.00 94.06 216 TYR A O 1
ATOM 1744 N N . PRO A 1 217 ? 12.120 -3.490 -7.092 1.00 93.81 217 PRO A N 1
ATOM 1745 C CA . PRO A 1 217 ? 11.504 -4.685 -6.535 1.00 93.81 217 PRO A CA 1
ATOM 1746 C C . PRO A 1 217 ? 11.842 -5.924 -7.375 1.00 93.81 217 PRO A C 1
ATOM 1748 O O . PRO A 1 217 ? 11.879 -5.858 -8.607 1.00 93.81 217 PRO A O 1
ATOM 1751 N N . PHE A 1 218 ? 12.031 -7.064 -6.706 1.00 93.44 218 PHE A N 1
ATOM 1752 C CA . PHE A 1 218 ? 12.323 -8.376 -7.314 1.00 93.44 218 PHE A CA 1
ATOM 1753 C C . PHE A 1 218 ? 13.713 -8.533 -7.946 1.00 93.44 218 PHE A C 1
ATOM 1755 O O . PHE A 1 218 ? 13.994 -9.585 -8.530 1.00 93.44 218 PHE A O 1
ATOM 1762 N N . ALA A 1 219 ? 14.574 -7.527 -7.816 1.00 92.56 219 ALA A N 1
ATOM 1763 C CA . ALA A 1 219 ? 15.972 -7.598 -8.202 1.00 92.56 219 ALA A CA 1
ATOM 1764 C C . ALA A 1 219 ? 16.878 -7.849 -6.985 1.00 92.56 219 ALA A C 1
ATOM 1766 O O . ALA A 1 219 ? 16.546 -7.524 -5.845 1.00 92.56 219 ALA A O 1
ATOM 1767 N N . ASP A 1 220 ? 18.012 -8.490 -7.241 1.00 89.69 220 ASP A N 1
ATOM 1768 C CA . ASP A 1 220 ? 19.052 -8.747 -6.255 1.00 89.69 220 ASP A CA 1
ATOM 1769 C C . ASP A 1 220 ? 19.824 -7.451 -5.937 1.00 89.69 220 ASP A C 1
ATOM 1771 O O . ASP A 1 220 ? 20.230 -6.756 -6.865 1.00 89.69 220 ASP A O 1
ATOM 1775 N N . PRO A 1 221 ? 20.068 -7.113 -4.658 1.00 85.00 221 PRO A N 1
ATOM 1776 C CA . PRO A 1 221 ? 20.685 -5.839 -4.271 1.00 85.00 221 PRO A CA 1
ATOM 1777 C C . PRO A 1 221 ? 22.150 -5.677 -4.702 1.00 85.00 221 PRO A C 1
ATOM 1779 O O . PRO A 1 221 ? 22.674 -4.570 -4.634 1.00 85.00 221 PRO A O 1
ATOM 1782 N N . VAL A 1 222 ? 22.832 -6.754 -5.109 1.00 85.50 222 VAL A N 1
ATOM 1783 C CA . VAL A 1 222 ? 24.241 -6.703 -5.532 1.00 85.50 222 VAL A CA 1
ATOM 1784 C C . VAL A 1 222 ? 24.361 -6.608 -7.049 1.00 85.50 222 VAL A C 1
ATOM 1786 O O . VAL A 1 222 ? 25.247 -5.928 -7.563 1.00 85.50 222 VAL A O 1
ATOM 1789 N N . THR A 1 223 ? 23.504 -7.325 -7.773 1.00 86.25 223 THR A N 1
ATOM 1790 C CA . THR A 1 223 ? 23.591 -7.458 -9.234 1.00 86.25 223 THR A CA 1
ATOM 1791 C C . THR A 1 223 ? 22.535 -6.663 -9.994 1.00 86.25 223 THR A C 1
ATOM 1793 O O . THR A 1 223 ? 22.655 -6.534 -11.211 1.00 86.25 223 THR A O 1
ATOM 1796 N N . ASP A 1 224 ? 21.491 -6.183 -9.310 1.00 80.75 224 ASP A N 1
ATOM 1797 C CA . ASP A 1 224 ? 20.265 -5.603 -9.878 1.00 80.75 224 ASP A CA 1
ATOM 1798 C C . ASP A 1 224 ? 19.587 -6.493 -10.940 1.00 80.75 224 ASP A C 1
ATOM 1800 O O . ASP A 1 224 ? 18.737 -6.056 -11.722 1.00 80.75 224 ASP A O 1
ATOM 1804 N N . LEU A 1 225 ? 19.926 -7.786 -10.951 1.00 90.38 225 LEU A N 1
ATOM 1805 C CA . LEU A 1 225 ? 19.300 -8.787 -11.799 1.00 90.38 225 LEU A CA 1
ATOM 1806 C C . LEU A 1 225 ? 18.104 -9.416 -11.080 1.00 90.38 225 LEU A C 1
ATOM 1808 O O . LEU A 1 225 ? 18.129 -9.586 -9.859 1.00 90.38 225 LEU A O 1
ATOM 1812 N N . PRO A 1 226 ? 17.051 -9.811 -11.814 1.00 91.94 226 PRO A N 1
ATOM 1813 C CA . PRO A 1 226 ? 15.894 -10.458 -11.212 1.00 91.94 226 PRO A CA 1
ATOM 1814 C C . PRO A 1 226 ? 16.266 -11.773 -10.517 1.00 91.94 226 PRO A C 1
ATOM 1816 O O . PRO A 1 226 ? 17.004 -12.607 -11.053 1.00 91.94 226 PRO A O 1
ATOM 1819 N N . ILE A 1 227 ? 15.674 -12.007 -9.347 1.00 88.94 227 ILE A N 1
ATOM 1820 C CA . ILE A 1 227 ? 15.905 -13.216 -8.550 1.00 88.94 227 ILE A CA 1
ATOM 1821 C C . ILE A 1 227 ? 15.057 -14.368 -9.111 1.00 88.94 227 ILE A C 1
ATOM 1823 O O . ILE A 1 227 ? 14.016 -14.724 -8.572 1.00 88.94 227 ILE A O 1
ATOM 1827 N N . TRP A 1 228 ? 15.483 -14.972 -10.224 1.00 86.50 228 TRP A N 1
ATOM 1828 C CA . TRP A 1 228 ? 14.693 -15.965 -10.979 1.00 86.50 228 TRP A CA 1
ATOM 1829 C C . TRP A 1 228 ? 14.161 -17.152 -10.164 1.00 86.50 228 TRP A C 1
ATOM 1831 O O . TRP A 1 228 ? 13.085 -17.669 -10.469 1.00 86.50 228 TRP A O 1
ATOM 1841 N N . HIS A 1 229 ? 14.902 -17.581 -9.141 1.00 85.12 229 HIS A N 1
ATOM 1842 C CA . HIS A 1 229 ? 14.531 -18.710 -8.288 1.00 85.12 229 HIS A CA 1
ATOM 1843 C C . HIS A 1 229 ? 13.494 -18.344 -7.211 1.00 85.12 229 HIS A C 1
ATOM 1845 O O . HIS A 1 229 ? 12.882 -19.240 -6.633 1.00 85.12 229 HIS A O 1
ATOM 1851 N N . ILE A 1 230 ? 13.252 -17.049 -6.970 1.00 86.31 230 ILE A N 1
ATOM 1852 C CA . ILE A 1 230 ? 12.237 -16.552 -6.037 1.00 86.31 230 ILE A CA 1
ATOM 1853 C C . ILE A 1 230 ? 11.144 -15.847 -6.837 1.00 86.31 230 ILE A C 1
ATOM 1855 O O . ILE A 1 230 ? 11.365 -14.848 -7.515 1.00 86.31 230 ILE A O 1
ATOM 1859 N N . ARG A 1 231 ? 9.925 -16.379 -6.753 1.00 90.06 231 ARG A N 1
ATOM 1860 C CA . ARG A 1 231 ? 8.733 -15.820 -7.401 1.00 90.06 231 ARG A CA 1
ATOM 1861 C C . ARG A 1 231 ? 7.692 -15.505 -6.327 1.00 90.06 231 ARG A C 1
ATOM 1863 O O . ARG A 1 231 ? 6.982 -16.435 -5.912 1.00 90.06 231 ARG A O 1
ATOM 1870 N N . PRO A 1 232 ? 7.603 -14.249 -5.851 1.00 92.19 232 PRO A N 1
ATOM 1871 C CA . PRO A 1 232 ? 6.613 -13.882 -4.851 1.00 92.19 232 PRO A CA 1
ATOM 1872 C C . PRO A 1 232 ? 5.202 -14.045 -5.418 1.00 92.19 232 PRO A C 1
ATOM 1874 O O . PRO A 1 232 ? 4.982 -13.972 -6.633 1.00 92.19 232 PRO A O 1
ATOM 1877 N N . GLN A 1 233 ? 4.248 -14.324 -4.532 1.00 93.69 233 GLN A N 1
ATOM 1878 C CA . GLN A 1 233 ? 2.837 -14.337 -4.909 1.00 93.69 233 GLN A CA 1
ATOM 1879 C C . GLN A 1 233 ? 2.420 -12.935 -5.343 1.00 93.69 233 GLN A C 1
ATOM 1881 O O . GLN A 1 233 ? 2.895 -11.949 -4.778 1.00 93.69 233 GLN A O 1
ATOM 1886 N N . SER A 1 234 ? 1.544 -12.858 -6.343 1.00 94.75 234 SER A N 1
ATOM 1887 C CA . SER A 1 234 ? 0.909 -11.592 -6.684 1.00 94.75 234 SER A CA 1
ATOM 1888 C C . SER A 1 234 ? 0.154 -11.086 -5.444 1.00 94.75 234 SER A C 1
ATOM 1890 O O . SER A 1 234 ? -0.609 -11.852 -4.842 1.00 94.75 234 SER A O 1
ATOM 1892 N N . PRO A 1 235 ? 0.409 -9.843 -5.006 1.00 94.06 235 PRO A N 1
ATOM 1893 C CA . PRO A 1 235 ? -0.195 -9.303 -3.802 1.00 94.06 235 PRO A CA 1
ATOM 1894 C C . PRO A 1 235 ? -1.698 -9.148 -3.995 1.00 94.06 235 PRO A C 1
ATOM 1896 O O . PRO A 1 235 ? -2.164 -8.709 -5.045 1.00 94.06 235 PRO A O 1
ATOM 1899 N N . LEU A 1 236 ? -2.453 -9.500 -2.959 1.00 95.69 236 LEU A N 1
ATOM 1900 C CA . LEU A 1 236 ? -3.896 -9.306 -2.935 1.00 95.69 236 LEU A CA 1
ATOM 1901 C C . LEU A 1 236 ? -4.203 -7.806 -3.017 1.00 95.69 236 LEU A C 1
ATOM 1903 O O . LEU A 1 236 ? -3.679 -7.026 -2.219 1.00 95.69 236 LEU A O 1
ATOM 1907 N N . VAL A 1 237 ? -5.059 -7.419 -3.964 1.00 95.12 237 VAL A N 1
ATOM 1908 C CA . VAL A 1 237 ? -5.544 -6.041 -4.112 1.00 95.12 237 VAL A CA 1
ATOM 1909 C C . VAL A 1 237 ? -7.046 -6.030 -3.867 1.00 95.12 237 VAL A C 1
ATOM 1911 O O . VAL A 1 237 ? -7.798 -6.619 -4.640 1.00 95.12 237 VAL A O 1
ATOM 1914 N N . LEU A 1 238 ? -7.497 -5.372 -2.802 1.00 94.31 238 LEU A N 1
ATOM 1915 C CA . LEU A 1 238 ? -8.915 -5.262 -2.464 1.00 94.31 238 LEU A CA 1
ATOM 1916 C C . LEU A 1 238 ? -9.448 -3.877 -2.815 1.00 94.31 238 LEU A C 1
ATOM 1918 O O . LEU A 1 238 ? -8.896 -2.860 -2.398 1.00 94.31 238 LEU A O 1
ATOM 1922 N N . TYR A 1 239 ? -10.573 -3.842 -3.514 1.00 92.62 239 TYR A N 1
ATOM 1923 C CA . TYR A 1 239 ? -11.267 -2.612 -3.858 1.00 92.62 239 TYR A CA 1
ATOM 1924 C C . TYR A 1 239 ? -12.588 -2.456 -3.109 1.00 92.62 239 TYR A C 1
ATOM 1926 O O . TYR A 1 239 ? -13.414 -3.370 -3.084 1.00 92.62 239 TYR A O 1
ATOM 1934 N N . GLY A 1 240 ? -12.798 -1.261 -2.560 1.00 89.12 240 GLY A N 1
ATOM 1935 C CA . GLY A 1 240 ? -13.974 -0.855 -1.790 1.00 89.12 240 GLY A CA 1
ATOM 1936 C C . GLY A 1 240 ? -15.096 -0.225 -2.609 1.00 89.12 240 GLY A C 1
ATOM 1937 O O . GLY A 1 240 ? -15.750 0.702 -2.134 1.00 89.12 240 GLY A O 1
ATOM 1938 N N . PHE A 1 241 ? -15.303 -0.696 -3.838 1.00 84.75 241 PHE A N 1
ATOM 1939 C CA . PHE A 1 241 ? -16.430 -0.311 -4.690 1.00 84.75 241 PHE A CA 1
ATOM 1940 C C . PHE A 1 241 ? -17.201 -1.554 -5.145 1.00 84.75 241 PHE A C 1
ATOM 1942 O O . PHE A 1 241 ? -16.799 -2.679 -4.862 1.00 84.75 241 PHE A O 1
ATOM 1949 N N . SER A 1 242 ? -18.329 -1.370 -5.832 1.00 82.62 242 SER A N 1
ATOM 1950 C CA . SER A 1 242 ? -19.155 -2.474 -6.334 1.00 82.62 242 SER A CA 1
ATOM 1951 C C . SER A 1 242 ? -18.996 -2.665 -7.849 1.00 82.62 242 SER A C 1
ATOM 1953 O O . SER A 1 242 ? -18.876 -1.693 -8.602 1.00 82.62 242 SER A O 1
ATOM 1955 N N . LYS A 1 243 ? -18.992 -3.929 -8.296 1.00 82.50 243 LYS A N 1
ATOM 1956 C CA . LYS A 1 243 ? -18.856 -4.300 -9.720 1.00 82.50 243 LYS A CA 1
ATOM 1957 C C . LYS A 1 243 ? -20.062 -3.864 -10.554 1.00 82.50 243 LYS A C 1
ATOM 1959 O O . LYS A 1 243 ? -19.965 -3.734 -11.766 1.00 82.50 243 LYS A O 1
ATOM 1964 N N . GLU A 1 244 ? -21.193 -3.630 -9.898 1.00 81.06 244 GLU A N 1
ATOM 1965 C CA . GLU A 1 244 ? -22.411 -3.093 -10.500 1.00 81.06 244 GLU A CA 1
ATOM 1966 C C . GLU A 1 244 ? -22.251 -1.623 -10.920 1.00 81.06 244 GLU A C 1
ATOM 1968 O O . GLU A 1 244 ? -23.024 -1.138 -11.742 1.00 81.06 244 GLU A O 1
ATOM 1973 N N . ILE A 1 245 ? -21.271 -0.907 -10.354 1.00 79.06 245 ILE A N 1
ATOM 1974 C CA . ILE A 1 245 ? -21.028 0.520 -10.619 1.00 79.06 245 ILE A CA 1
ATOM 1975 C C . ILE A 1 245 ? -19.736 0.735 -11.407 1.00 79.06 245 ILE A C 1
ATOM 1977 O O . ILE A 1 245 ? -19.647 1.681 -12.189 1.00 79.06 245 ILE A O 1
ATOM 1981 N N . VAL A 1 246 ? -18.739 -0.126 -11.213 1.00 80.44 246 VAL A N 1
ATOM 1982 C CA . VAL A 1 246 ? -17.432 -0.015 -11.859 1.00 80.44 246 VAL A CA 1
ATOM 1983 C C . VAL A 1 246 ? -17.111 -1.311 -12.592 1.00 80.44 246 VAL A C 1
ATOM 1985 O O . VAL A 1 246 ? -16.987 -2.375 -11.982 1.00 80.44 246 VAL A O 1
ATOM 1988 N N . GLU A 1 247 ? -16.917 -1.201 -13.903 1.00 84.00 247 GLU A N 1
ATOM 1989 C CA . GLU A 1 247 ? -16.455 -2.312 -14.729 1.00 84.00 247 GLU A CA 1
ATOM 1990 C C . GLU A 1 247 ? -15.045 -2.748 -14.316 1.00 84.00 247 GLU A C 1
ATOM 1992 O O . GLU A 1 247 ? -14.168 -1.925 -14.052 1.00 84.00 247 GLU A O 1
ATOM 1997 N N . CYS A 1 248 ? -14.832 -4.062 -14.266 1.00 84.75 248 CYS A N 1
ATOM 1998 C CA . CYS A 1 248 ? -13.549 -4.674 -13.935 1.00 84.75 248 CYS A CA 1
ATOM 1999 C C . CYS A 1 248 ? -12.965 -5.289 -15.210 1.00 84.75 248 CYS A C 1
ATOM 2001 O O . CYS A 1 248 ? -13.461 -6.329 -15.642 1.00 84.75 248 CYS A O 1
ATOM 2003 N N . PRO A 1 249 ? -11.953 -4.666 -15.830 1.00 85.38 249 PRO A N 1
ATOM 2004 C CA . PRO A 1 249 ? -11.356 -5.183 -17.050 1.00 85.38 249 PRO A CA 1
ATOM 2005 C C . PRO A 1 249 ? -10.650 -6.529 -16.857 1.00 85.38 249 PRO A C 1
ATOM 2007 O O . PRO A 1 249 ? -9.950 -6.734 -15.866 1.00 85.38 249 PRO A O 1
ATOM 2010 N N . ASP A 1 250 ? -10.725 -7.396 -17.869 1.00 84.94 250 ASP A N 1
ATOM 2011 C CA . ASP A 1 250 ? -10.109 -8.736 -17.854 1.00 84.94 250 ASP A CA 1
ATOM 2012 C C . ASP A 1 250 ? -8.573 -8.720 -17.770 1.00 84.94 250 ASP A C 1
ATOM 2014 O O . ASP A 1 250 ? -7.950 -9.730 -17.455 1.00 84.94 250 ASP A O 1
ATOM 2018 N N . TYR A 1 251 ? -7.942 -7.579 -18.065 1.00 85.62 251 TYR A N 1
ATOM 2019 C CA . TYR A 1 251 ? -6.488 -7.425 -17.977 1.00 85.62 251 TYR A CA 1
ATOM 2020 C C . TYR A 1 251 ? -5.986 -7.159 -16.549 1.00 85.62 251 TYR A C 1
ATOM 2022 O O . TYR A 1 251 ? -4.777 -7.029 -16.344 1.00 85.62 251 TYR A O 1
ATOM 2030 N N . TRP A 1 252 ? -6.882 -7.024 -15.568 1.00 90.12 252 TRP A N 1
ATOM 2031 C CA . TRP A 1 252 ? -6.486 -6.888 -14.169 1.00 90.12 252 TRP A CA 1
ATOM 2032 C C . TRP A 1 252 ? -5.853 -8.184 -13.644 1.00 90.12 252 TRP A C 1
ATOM 2034 O O . TRP A 1 252 ? -6.245 -9.276 -14.061 1.00 90.12 252 TRP A O 1
ATOM 2044 N N . PRO A 1 253 ? -4.881 -8.092 -12.718 1.00 91.69 253 PRO A N 1
ATOM 2045 C CA . PRO A 1 253 ? -4.329 -9.274 -12.071 1.00 91.69 253 PRO A CA 1
ATOM 2046 C C . PRO A 1 253 ? -5.417 -10.128 -11.408 1.00 91.69 253 PRO A C 1
ATOM 2048 O O . PRO A 1 253 ? -6.354 -9.606 -10.808 1.00 91.69 253 PRO A O 1
ATOM 2051 N N . LEU A 1 254 ? -5.255 -11.454 -11.442 1.00 90.12 254 LEU A N 1
ATOM 2052 C CA . LEU A 1 254 ? -6.191 -12.403 -10.813 1.00 90.12 254 LEU A CA 1
ATOM 2053 C C . LEU A 1 254 ? -6.283 -12.252 -9.284 1.00 90.12 254 LEU A C 1
ATOM 2055 O O . LEU A 1 254 ? -7.227 -12.738 -8.667 1.00 90.12 254 LEU A O 1
ATOM 2059 N N . SER A 1 255 ? -5.291 -11.606 -8.673 1.00 92.69 255 SER A N 1
ATOM 2060 C CA . SER A 1 255 ? -5.245 -11.261 -7.252 1.00 92.69 255 SER A CA 1
ATOM 2061 C C . SER A 1 255 ? -6.125 -10.062 -6.890 1.00 92.69 255 SER A C 1
ATOM 2063 O O . SER A 1 255 ? -6.261 -9.751 -5.708 1.00 92.69 255 SER A O 1
ATOM 2065 N N . VAL A 1 256 ? -6.728 -9.381 -7.869 1.00 93.38 256 VAL A N 1
ATOM 2066 C CA . VAL A 1 256 ? -7.624 -8.253 -7.619 1.00 93.38 256 VAL A CA 1
ATOM 2067 C C . VAL A 1 256 ? -9.016 -8.749 -7.235 1.00 93.38 256 VAL A C 1
ATOM 2069 O O . VAL A 1 256 ? -9.645 -9.529 -7.952 1.00 93.38 256 VAL A O 1
ATOM 2072 N N . GLN A 1 257 ? -9.540 -8.239 -6.125 1.00 92.06 257 GLN A N 1
ATOM 2073 C CA . GLN A 1 257 ? -10.892 -8.508 -5.655 1.00 92.06 257 GLN A CA 1
ATOM 2074 C C . GLN A 1 257 ? -11.648 -7.206 -5.419 1.00 92.06 257 GLN A C 1
ATOM 2076 O O . GLN A 1 257 ? -11.126 -6.240 -4.871 1.00 92.06 257 GLN A O 1
ATOM 2081 N N . VAL A 1 258 ? -12.911 -7.195 -5.827 1.00 89.38 258 VAL A N 1
ATOM 2082 C CA . VAL A 1 258 ? -13.830 -6.079 -5.601 1.00 89.38 258 VAL A CA 1
ATOM 2083 C C . VAL A 1 258 ? -14.828 -6.524 -4.546 1.00 89.38 258 VAL A C 1
ATOM 2085 O O . VAL A 1 258 ? -15.553 -7.496 -4.759 1.00 89.38 258 VAL A O 1
ATOM 2088 N N . CYS A 1 259 ? -14.819 -5.834 -3.410 1.00 87.19 259 CYS A N 1
ATOM 2089 C CA . CYS A 1 259 ? -15.429 -6.290 -2.162 1.00 87.19 259 CYS A CA 1
ATOM 2090 C C . CYS A 1 259 ? -16.722 -5.544 -1.804 1.00 87.19 259 CYS A C 1
ATOM 2092 O O . CYS A 1 259 ? -17.234 -5.710 -0.699 1.00 87.19 259 CYS A O 1
ATOM 2094 N N . GLY A 1 260 ? -17.251 -4.716 -2.708 1.00 81.50 260 GLY A N 1
ATOM 2095 C CA . GLY A 1 260 ? -18.362 -3.822 -2.395 1.00 81.50 260 GLY A CA 1
ATOM 2096 C C . GLY A 1 260 ? -17.905 -2.599 -1.599 1.00 81.50 260 GLY A C 1
ATOM 2097 O O . GLY A 1 260 ? -16.717 -2.389 -1.368 1.00 81.50 260 GLY A O 1
ATOM 2098 N N . PHE A 1 261 ? -18.859 -1.762 -1.199 1.00 81.50 261 PHE A N 1
ATOM 2099 C CA . PHE A 1 261 ? -18.553 -0.499 -0.531 1.00 81.50 261 PHE A CA 1
ATOM 2100 C C . PHE A 1 261 ? -18.110 -0.679 0.917 1.00 81.50 261 PHE A C 1
ATOM 2102 O O . PHE A 1 261 ? -18.759 -1.366 1.704 1.00 81.50 261 PHE A O 1
ATOM 2109 N N . TRP A 1 262 ? -17.040 0.022 1.287 1.00 83.62 262 TRP A N 1
ATOM 2110 C CA . TRP A 1 262 ? -16.588 0.113 2.672 1.00 83.62 262 TRP A CA 1
ATOM 2111 C C . TRP A 1 262 ? -17.239 1.310 3.347 1.00 83.62 262 TRP A C 1
ATOM 2113 O O . TRP A 1 262 ? -16.855 2.461 3.135 1.00 83.62 262 TRP A O 1
ATOM 2123 N N . LEU A 1 263 ? -18.264 1.027 4.141 1.00 77.94 263 LEU A N 1
ATOM 2124 C CA . LEU A 1 263 ? -19.032 2.049 4.833 1.00 77.94 263 LEU A CA 1
ATOM 2125 C C . LEU A 1 263 ? -18.383 2.395 6.173 1.00 77.94 263 LEU A C 1
ATOM 2127 O O . LEU A 1 263 ? -17.956 1.521 6.927 1.00 77.94 263 LEU A O 1
ATOM 2131 N N . LEU A 1 264 ? -18.337 3.691 6.472 1.00 79.50 264 LEU A N 1
ATOM 2132 C CA . LEU A 1 264 ? -17.867 4.182 7.761 1.00 79.50 264 LEU A CA 1
ATOM 2133 C C . LEU A 1 264 ? -18.976 4.054 8.807 1.00 79.50 264 LEU A C 1
ATOM 2135 O O . LEU A 1 264 ? -20.126 4.377 8.490 1.00 79.50 264 LEU A O 1
ATOM 2139 N N . PRO A 1 265 ? -18.653 3.690 10.061 1.00 75.69 265 PRO A N 1
ATOM 2140 C CA . PRO A 1 265 ? -19.591 3.835 11.166 1.00 75.69 265 PRO A CA 1
ATOM 2141 C C . PRO A 1 265 ? -20.125 5.269 11.230 1.00 75.69 265 PRO A C 1
ATOM 2143 O O . PRO A 1 265 ? -19.366 6.223 11.023 1.00 75.69 265 PRO A O 1
ATOM 2146 N N . ASN A 1 266 ? -21.423 5.431 11.495 1.00 68.56 266 ASN A N 1
ATOM 2147 C CA . ASN A 1 266 ? -22.079 6.742 11.475 1.00 68.56 266 ASN A CA 1
ATOM 2148 C C . ASN A 1 266 ? -21.364 7.730 12.403 1.00 68.56 266 ASN A C 1
ATOM 2150 O O . ASN A 1 266 ? -21.099 8.864 12.018 1.00 68.56 266 ASN A O 1
ATOM 2154 N N . GLU A 1 267 ? -20.953 7.273 13.585 1.00 70.56 267 GLU A N 1
ATOM 2155 C CA . GLU A 1 267 ? -20.207 8.053 14.569 1.00 70.56 267 GLU A CA 1
ATOM 2156 C C . GLU A 1 267 ? -18.894 8.667 14.039 1.00 70.56 267 GLU A C 1
ATOM 2158 O O . GLU A 1 267 ? -18.467 9.690 14.565 1.00 70.56 267 GLU A O 1
ATOM 2163 N N . TRP A 1 268 ? -18.264 8.095 13.002 1.00 75.81 268 TRP A N 1
ATOM 2164 C CA . TRP A 1 268 ? -16.997 8.589 12.430 1.00 75.81 268 TRP A CA 1
ATOM 2165 C C . TRP A 1 268 ? -17.218 9.601 11.307 1.00 75.81 268 TRP A C 1
ATOM 2167 O O . TRP A 1 268 ? -16.304 10.337 10.930 1.00 75.81 268 TRP A O 1
ATOM 2177 N N . GLN A 1 269 ? -18.429 9.625 10.747 1.00 63.53 269 GLN A N 1
ATOM 2178 C CA . GLN A 1 269 ? -18.812 10.560 9.693 1.00 63.53 269 GLN A CA 1
ATOM 2179 C C . GLN A 1 269 ? -19.058 11.968 10.257 1.00 63.53 269 GLN A C 1
ATOM 2181 O O . GLN A 1 269 ? -19.018 12.952 9.515 1.00 63.53 269 GLN A O 1
ATOM 2186 N N . TYR A 1 270 ? -19.274 12.085 11.571 1.00 60.12 270 TYR A N 1
ATOM 2187 C CA . TYR A 1 270 ? -19.552 13.347 12.245 1.00 60.12 270 TYR A CA 1
ATOM 2188 C C . TYR A 1 270 ? -18.275 13.992 12.786 1.00 60.12 270 TYR A C 1
ATOM 2190 O O . TYR A 1 270 ? -17.531 13.410 13.565 1.00 60.12 270 TYR A O 1
ATOM 2198 N N . SER A 1 271 ? -18.051 15.260 12.444 1.00 50.75 271 SER A N 1
ATOM 2199 C CA . SER A 1 271 ? -16.923 16.053 12.956 1.00 50.75 271 SER A CA 1
ATOM 2200 C C . SER A 1 271 ? -17.169 16.654 14.349 1.00 50.75 271 SER A C 1
ATOM 2202 O O . SER A 1 271 ? -16.326 17.391 14.856 1.00 50.75 271 SER A O 1
ATOM 2204 N N . CYS A 1 272 ? -18.324 16.385 14.972 1.00 54.44 272 CYS A N 1
ATOM 2205 C CA . CYS A 1 272 ? -18.715 16.968 16.257 1.00 54.44 272 CYS A CA 1
ATOM 2206 C C . CYS A 1 272 ? -18.709 15.922 17.373 1.00 54.44 272 CYS A C 1
ATOM 2208 O O . CYS A 1 272 ? -19.550 15.022 17.382 1.00 54.44 272 CYS A O 1
ATOM 2210 N N . ASN A 1 273 ? -17.860 16.136 18.381 1.00 51.69 273 ASN A N 1
ATOM 2211 C CA . ASN A 1 273 ? -17.758 15.285 19.573 1.00 51.69 273 ASN A CA 1
ATOM 2212 C C . ASN A 1 273 ? -19.105 15.111 20.304 1.00 51.69 273 ASN A C 1
ATOM 2214 O O . ASN A 1 273 ? -19.386 14.047 20.832 1.00 51.69 273 ASN A O 1
ATOM 2218 N N . LYS A 1 274 ? -19.995 16.117 20.273 1.00 53.72 274 LYS A N 1
ATOM 2219 C CA . LYS A 1 274 ? -21.319 16.039 20.924 1.00 53.72 274 LYS A CA 1
ATOM 2220 C C . LYS A 1 274 ? -22.306 15.097 20.223 1.00 53.72 274 LYS A C 1
ATOM 2222 O O . LYS A 1 274 ? -23.287 14.701 20.838 1.00 53.72 274 LYS A O 1
ATOM 2227 N N . CYS A 1 275 ? -22.084 14.781 18.945 1.00 53.16 275 CYS A N 1
ATOM 2228 C CA . CYS A 1 275 ? -22.974 13.923 18.155 1.00 53.16 275 CYS A CA 1
ATOM 2229 C C . CYS A 1 275 ? -22.444 12.490 17.989 1.00 53.16 275 CYS A C 1
ATOM 2231 O O . CYS A 1 275 ? -23.232 11.608 17.673 1.00 53.16 275 CYS A O 1
ATOM 2233 N N . GLY A 1 276 ? -21.144 12.255 18.203 1.00 44.56 276 GLY A N 1
ATOM 2234 C CA . GLY A 1 276 ? -20.528 10.923 18.113 1.00 44.56 276 GLY A CA 1
ATOM 2235 C C . GLY A 1 276 ? -20.712 10.042 19.357 1.00 44.56 276 GLY A C 1
ATOM 2236 O O . GLY A 1 276 ? -20.572 8.827 19.263 1.00 44.56 276 GLY A O 1
ATOM 2237 N N . ASP A 1 277 ? -21.056 10.630 20.508 1.00 41.97 277 ASP A N 1
ATOM 2238 C CA . ASP A 1 277 ? -21.136 9.928 21.799 1.00 41.97 277 ASP A CA 1
ATOM 2239 C C . ASP A 1 277 ? -22.547 9.445 22.183 1.00 41.97 277 ASP A C 1
ATOM 2241 O O . ASP A 1 277 ? -22.737 8.947 23.291 1.00 41.97 277 ASP A O 1
ATOM 2245 N N . ASN A 1 278 ? -23.544 9.553 21.292 1.00 39.91 278 ASN A N 1
ATOM 2246 C CA . ASN A 1 278 ? -24.902 9.073 21.570 1.00 39.91 278 ASN A CA 1
ATOM 2247 C C . ASN A 1 278 ? -25.151 7.700 20.904 1.00 39.91 278 ASN A C 1
ATOM 2249 O O . ASN A 1 278 ? -25.479 7.647 19.717 1.00 39.91 278 ASN A O 1
ATOM 2253 N N . PRO A 1 279 ? -25.039 6.570 21.635 1.00 39.78 279 PRO A N 1
ATOM 2254 C CA . PRO A 1 279 ? -25.236 5.222 21.083 1.00 39.78 279 PRO A CA 1
ATOM 2255 C C . PRO A 1 279 ? -26.686 4.939 20.647 1.00 39.78 279 PRO A C 1
ATOM 2257 O O . PRO A 1 279 ? -26.964 3.921 20.017 1.00 39.78 279 PRO A O 1
ATOM 2260 N N . SER A 1 280 ? -27.622 5.840 20.953 1.00 39.69 280 SER A N 1
ATOM 2261 C CA . SER A 1 280 ? -29.017 5.802 20.503 1.00 39.69 280 SER A CA 1
ATOM 2262 C C . SER A 1 280 ? -29.213 6.248 19.050 1.00 39.69 280 SER A C 1
ATOM 2264 O O . SER A 1 280 ? -30.235 5.913 18.462 1.00 39.69 280 SER A O 1
ATOM 2266 N N . ALA A 1 281 ? -28.231 6.906 18.424 1.00 40.22 281 ALA A N 1
ATOM 2267 C CA . ALA A 1 281 ? -28.299 7.288 17.009 1.00 40.22 281 ALA A CA 1
ATOM 2268 C C . ALA A 1 281 ? -28.271 6.088 16.036 1.00 40.22 281 ALA A C 1
ATOM 2270 O O . ALA A 1 281 ? -28.641 6.220 14.872 1.00 40.22 281 ALA A O 1
ATOM 2271 N N . GLY A 1 282 ? -27.842 4.912 16.509 1.00 37.53 282 GLY A N 1
ATOM 2272 C CA . GLY A 1 282 ? -27.829 3.666 15.737 1.00 37.53 282 GLY A CA 1
ATOM 2273 C C . GLY A 1 282 ? -29.154 2.898 15.740 1.00 37.53 282 GLY A C 1
ATOM 2274 O O . GLY A 1 282 ? -29.272 1.896 15.037 1.00 37.53 282 GLY A O 1
ATOM 2275 N N . ARG A 1 283 ? -30.157 3.327 16.517 1.00 34.53 283 ARG A N 1
ATOM 2276 C CA . ARG A 1 283 ? -31.500 2.742 16.467 1.00 34.53 283 ARG A CA 1
ATOM 2277 C C . ARG A 1 283 ? -32.438 3.735 15.811 1.00 34.53 283 ARG A C 1
ATOM 2279 O O . ARG A 1 283 ? -32.743 4.783 16.368 1.00 34.53 283 ARG A O 1
ATOM 2286 N N . LEU A 1 284 ? -32.915 3.358 14.633 1.00 42.28 284 LEU A N 1
ATOM 2287 C CA . LEU A 1 284 ? -34.094 3.936 14.015 1.00 42.28 284 LEU A CA 1
ATOM 2288 C C . LEU A 1 284 ? -35.268 3.774 15.005 1.00 42.28 284 LEU A C 1
ATOM 2290 O O . LEU A 1 284 ? -35.867 2.706 15.101 1.00 42.28 284 LEU A O 1
ATOM 2294 N N . GLY A 1 285 ? -35.497 4.769 15.863 1.00 33.00 285 GLY A N 1
ATOM 2295 C CA . GLY A 1 285 ? -36.377 4.593 17.016 1.00 33.00 285 GLY A CA 1
ATOM 2296 C C . GLY A 1 285 ? -36.494 5.821 17.911 1.00 33.00 285 GLY A C 1
ATOM 2297 O O . GLY A 1 285 ? -35.821 5.927 18.929 1.00 33.00 285 GLY A O 1
ATOM 2298 N N . THR A 1 286 ? -37.412 6.707 17.522 1.00 35.72 286 THR A N 1
ATOM 2299 C CA . THR A 1 286 ? -38.316 7.508 18.378 1.00 35.72 286 THR A CA 1
ATOM 2300 C C . THR A 1 286 ? -37.805 8.500 19.425 1.00 35.72 286 THR A C 1
ATOM 2302 O O . THR A 1 286 ? -38.646 9.263 19.888 1.00 35.72 286 THR A O 1
ATOM 2305 N N . ASP A 1 287 ? -36.514 8.618 19.739 1.00 36.41 287 ASP A N 1
ATOM 2306 C CA . ASP A 1 287 ? -36.083 9.590 20.759 1.00 36.41 287 ASP A CA 1
ATOM 2307 C C . ASP A 1 287 ? -35.316 10.791 20.188 1.00 36.41 287 ASP A C 1
ATOM 2309 O O . ASP A 1 287 ? -34.200 10.708 19.671 1.00 36.41 287 ASP A O 1
ATOM 231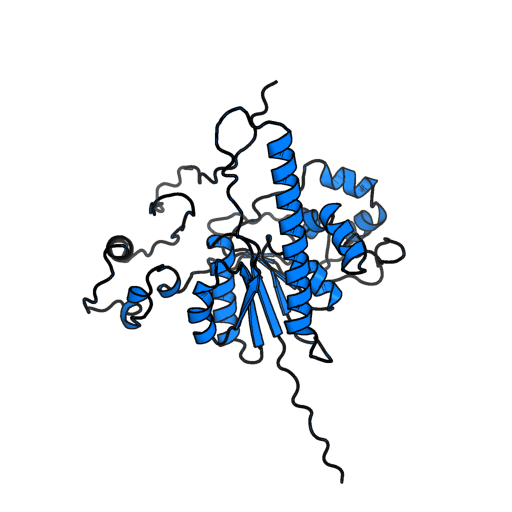3 N N . SER A 1 288 ? -35.954 11.953 20.328 1.00 42.16 288 SER A N 1
ATOM 2314 C CA . SER A 1 288 ? -35.469 13.287 19.996 1.00 42.16 288 SER A CA 1
ATOM 2315 C C . SER A 1 288 ? -34.265 13.689 20.858 1.00 42.16 288 SER A C 1
ATOM 2317 O O . SER A 1 288 ? -34.412 14.413 21.845 1.00 42.16 288 SER A O 1
ATOM 2319 N N . SER A 1 289 ? -33.059 13.249 20.498 1.00 49.22 289 SER A N 1
ATOM 2320 C CA . SER A 1 289 ? -31.826 13.868 21.002 1.00 49.22 289 SER A CA 1
ATOM 2321 C C . SER A 1 289 ? -31.293 14.893 19.990 1.00 49.22 289 SER A C 1
ATOM 2323 O O . SER A 1 289 ? -31.422 14.677 18.782 1.00 49.22 289 SER A O 1
ATOM 2325 N N . PRO A 1 290 ? -30.746 16.038 20.439 1.00 47.97 290 PRO A N 1
ATOM 2326 C CA . PRO A 1 290 ? -30.466 17.160 19.559 1.00 47.97 290 PRO A CA 1
ATOM 2327 C C . PRO A 1 290 ? -29.197 16.870 18.758 1.00 47.97 290 PRO A C 1
ATOM 2329 O O . PRO A 1 290 ? -28.078 17.083 19.228 1.00 47.97 290 PRO A O 1
ATOM 2332 N N . THR A 1 291 ? -29.357 16.409 17.519 1.00 53.31 291 THR A N 1
ATOM 2333 C CA . THR A 1 291 ? -28.301 16.553 16.516 1.00 53.31 291 THR A CA 1
ATOM 2334 C C . THR A 1 291 ? -27.920 18.032 16.466 1.00 53.31 291 THR A C 1
ATOM 2336 O O . THR A 1 291 ? -28.795 18.901 16.440 1.00 53.31 291 THR A O 1
ATOM 2339 N N . CYS A 1 292 ? -26.624 18.354 16.531 1.00 57.59 292 CYS A N 1
ATOM 2340 C CA . CYS A 1 292 ? -26.202 19.751 16.469 1.00 57.59 292 CYS A CA 1
ATOM 2341 C C . CYS A 1 292 ? -26.646 20.368 15.133 1.00 57.59 292 CYS A C 1
ATOM 2343 O O . CYS A 1 292 ? -26.844 19.648 14.154 1.00 57.59 292 CYS A O 1
ATOM 2345 N N . SER A 1 293 ? -26.774 21.696 15.072 1.00 56.91 293 SER A N 1
ATOM 2346 C CA . SER A 1 293 ? -27.264 22.407 13.880 1.00 56.91 293 SER A CA 1
ATOM 2347 C C . SER A 1 293 ? -26.545 22.013 12.582 1.00 56.91 293 SER A C 1
ATOM 2349 O O . SER A 1 293 ? -27.168 21.994 11.529 1.00 56.91 293 SER A O 1
ATOM 2351 N N . ASN A 1 294 ? -25.263 21.633 12.661 1.00 53.84 294 ASN A N 1
ATOM 2352 C CA . ASN A 1 294 ? -24.467 21.192 11.511 1.00 53.84 294 ASN A CA 1
ATOM 2353 C C . ASN A 1 294 ? -24.838 19.792 10.990 1.00 53.84 294 ASN A C 1
ATOM 2355 O O . ASN A 1 294 ? -24.515 19.464 9.853 1.00 53.84 294 ASN A O 1
ATOM 2359 N N . HIS A 1 295 ? -25.479 18.955 11.806 1.00 57.88 295 HIS A N 1
ATOM 2360 C CA . HIS A 1 295 ? -25.834 17.575 11.460 1.00 57.88 295 HIS A CA 1
ATOM 2361 C C . HIS A 1 295 ? -27.337 17.362 11.285 1.00 57.88 295 HIS A C 1
ATOM 2363 O O . HIS A 1 295 ? -27.730 16.353 10.705 1.00 57.88 295 HIS A O 1
ATOM 2369 N N . THR A 1 296 ? -28.178 18.305 11.716 1.00 59.56 296 THR A N 1
ATOM 2370 C CA . THR A 1 296 ? -29.628 18.254 11.483 1.00 59.56 296 THR A CA 1
ATOM 2371 C C . THR A 1 296 ? -29.961 18.156 9.994 1.00 59.56 296 THR A C 1
ATOM 2373 O O . THR A 1 296 ? -30.840 17.384 9.624 1.00 59.56 296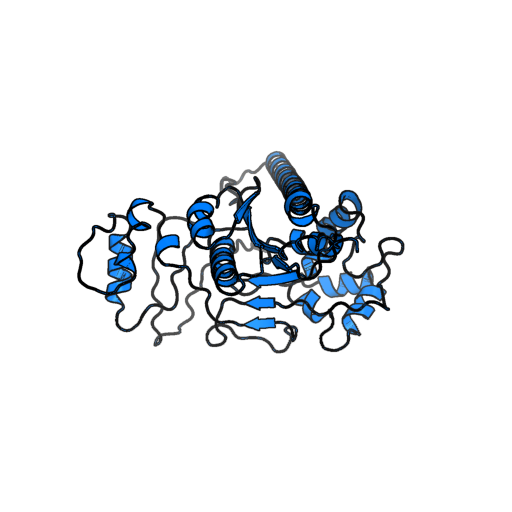 THR A O 1
ATOM 2376 N N . GLU A 1 297 ? -29.232 18.860 9.121 1.00 58.72 297 GLU A N 1
ATOM 2377 C CA . GLU A 1 297 ? -29.424 18.768 7.664 1.00 58.72 297 GLU A CA 1
ATOM 2378 C C . GLU A 1 297 ? -29.070 17.379 7.120 1.00 58.72 297 GLU A C 1
ATOM 2380 O O . GLU A 1 297 ? -29.825 16.823 6.327 1.00 58.72 297 GLU A O 1
ATOM 2385 N N . PHE A 1 298 ? -27.968 16.786 7.591 1.00 58.00 298 PHE A N 1
ATOM 2386 C CA . PHE A 1 298 ? -27.560 15.436 7.199 1.00 58.00 298 PHE A CA 1
ATOM 2387 C C . PHE A 1 298 ? -28.565 14.378 7.654 1.00 58.00 298 PHE A C 1
ATOM 2389 O O . PHE A 1 298 ? -28.963 13.529 6.865 1.00 58.00 298 PHE A O 1
ATOM 2396 N N . TYR A 1 299 ? -29.008 14.448 8.910 1.00 56.97 299 TYR A N 1
ATOM 2397 C CA . TYR A 1 299 ? -30.021 13.536 9.436 1.00 56.97 299 TYR A CA 1
ATOM 2398 C C . TYR A 1 299 ? -31.347 13.691 8.705 1.00 56.97 299 TYR A C 1
ATOM 2400 O O . TYR A 1 299 ? -31.933 12.698 8.297 1.00 56.97 299 TYR A O 1
ATOM 2408 N N . THR A 1 300 ? -31.796 14.925 8.472 1.00 60.56 300 THR A N 1
ATOM 2409 C CA . THR A 1 300 ? -33.020 15.177 7.700 1.00 60.56 300 THR A CA 1
ATOM 2410 C C . THR A 1 300 ? -32.892 14.602 6.290 1.00 60.56 300 THR A C 1
ATOM 2412 O O . THR A 1 300 ? -33.820 13.964 5.806 1.00 60.56 300 THR A O 1
ATOM 2415 N N . PHE A 1 301 ? -31.726 14.760 5.656 1.00 59.53 301 PHE A N 1
ATOM 2416 C CA . PHE A 1 301 ? -31.432 14.185 4.349 1.00 59.53 301 PHE A CA 1
ATOM 2417 C C . PHE A 1 301 ? -31.475 12.650 4.368 1.00 59.53 301 PHE A C 1
ATOM 2419 O O . PHE A 1 301 ? -32.225 12.071 3.591 1.00 59.53 301 PHE A O 1
ATOM 2426 N N . VAL A 1 302 ? -30.756 11.978 5.271 1.00 54.94 302 VAL A N 1
ATOM 2427 C CA . VAL A 1 302 ? -30.738 10.504 5.356 1.00 54.94 302 VAL A CA 1
ATOM 2428 C C . VAL A 1 302 ? -32.116 9.939 5.714 1.00 54.94 302 VAL A C 1
ATOM 2430 O O . VAL A 1 302 ? -32.582 9.018 5.050 1.00 54.94 302 VAL A O 1
ATOM 2433 N N . SER A 1 303 ? -32.807 10.520 6.697 1.00 57.78 303 SER A N 1
ATOM 2434 C CA . SER A 1 303 ? -34.147 10.080 7.105 1.00 57.78 303 SER A CA 1
ATOM 2435 C C . SER A 1 303 ? -35.206 10.319 6.026 1.00 57.78 303 SER A C 1
ATOM 2437 O O . SER A 1 303 ? -36.166 9.563 5.934 1.00 57.78 303 SER A O 1
ATOM 2439 N N . SER A 1 304 ? -35.038 11.339 5.175 1.00 57.81 304 SER A N 1
ATOM 2440 C CA . SER A 1 304 ? -35.936 11.581 4.034 1.00 57.81 304 SER A CA 1
ATOM 2441 C C . SER A 1 304 ? -35.807 10.545 2.915 1.00 57.81 304 SER A C 1
ATOM 2443 O O . SER A 1 304 ? -36.638 10.518 2.008 1.00 57.81 304 SER A O 1
ATOM 2445 N N . LEU A 1 305 ? -34.764 9.713 2.962 1.00 51.59 305 LEU A N 1
ATOM 2446 C CA . LEU A 1 305 ? -34.465 8.722 1.937 1.00 51.59 305 LEU A CA 1
ATOM 2447 C C . LEU A 1 305 ? -35.024 7.338 2.269 1.00 51.59 305 LEU A C 1
ATOM 2449 O O . LEU A 1 305 ? -34.963 6.461 1.415 1.00 51.59 305 LEU A O 1
ATOM 2453 N N . GLU A 1 306 ? -35.631 7.123 3.439 1.00 48.94 306 GLU A N 1
ATOM 2454 C CA . GLU A 1 306 ? -36.313 5.859 3.727 1.00 48.94 306 GLU A CA 1
ATOM 2455 C C . GLU A 1 306 ? -37.515 5.623 2.792 1.00 48.94 306 GLU A C 1
ATOM 2457 O O . GLU A 1 306 ? -38.307 6.539 2.555 1.00 48.94 306 GLU A O 1
ATOM 2462 N N . PRO A 1 307 ? -37.683 4.403 2.239 1.00 46.53 307 PRO A N 1
ATOM 2463 C CA . PRO A 1 307 ? -36.982 3.154 2.576 1.00 46.53 307 PRO A CA 1
ATOM 2464 C C . PRO A 1 307 ? -35.695 2.899 1.761 1.00 46.53 307 PRO A C 1
ATOM 2466 O O . PRO A 1 307 ? -35.041 1.874 1.933 1.00 46.53 307 PRO A O 1
ATOM 2469 N N . THR A 1 308 ? -35.331 3.795 0.846 1.00 48.00 308 THR A N 1
ATOM 2470 C CA . THR A 1 308 ? -34.174 3.682 -0.055 1.00 48.00 308 THR A CA 1
ATOM 2471 C C . THR A 1 308 ? -32.953 4.429 0.484 1.00 48.00 308 THR A C 1
ATOM 2473 O O . THR A 1 308 ? -32.679 5.562 0.091 1.00 48.00 308 THR A O 1
ATOM 2476 N N . LEU A 1 309 ? -32.189 3.784 1.367 1.00 44.81 309 LEU A N 1
ATOM 2477 C CA . LEU A 1 309 ? -30.915 4.324 1.854 1.00 44.81 309 LEU A CA 1
ATOM 2478 C C . LEU A 1 309 ? -29.989 4.702 0.676 1.00 44.81 309 LEU A C 1
ATOM 2480 O O . LEU A 1 309 ? -29.831 3.908 -0.259 1.00 44.81 309 LEU A O 1
ATOM 2484 N N . PRO A 1 310 ? -29.366 5.895 0.686 1.00 43.16 310 PRO A N 1
ATOM 2485 C CA . PRO A 1 310 ? -28.419 6.277 -0.351 1.00 43.16 310 PRO A CA 1
ATOM 2486 C C . PRO A 1 310 ? -27.189 5.366 -0.301 1.00 43.16 310 PRO A C 1
ATOM 2488 O O . PRO A 1 310 ? -26.628 5.116 0.762 1.00 43.16 310 PRO A O 1
ATOM 2491 N N . ILE A 1 311 ? -26.739 4.910 -1.471 1.00 42.44 311 ILE A N 1
ATOM 2492 C CA . ILE A 1 311 ? -25.550 4.050 -1.609 1.00 42.44 311 ILE A CA 1
ATOM 2493 C C . ILE A 1 311 ? -24.253 4.857 -1.383 1.00 42.44 311 ILE A C 1
ATOM 2495 O O . ILE A 1 311 ? -23.216 4.288 -1.056 1.00 42.44 311 ILE A O 1
ATOM 2499 N N . PHE A 1 312 ? -24.296 6.189 -1.531 1.00 43.66 312 PHE A N 1
ATOM 2500 C CA . PHE A 1 312 ? -23.111 7.045 -1.503 1.00 43.66 312 PHE A CA 1
ATOM 2501 C C . PHE A 1 312 ? -23.327 8.347 -0.726 1.00 43.66 312 PHE A C 1
ATOM 2503 O O . PHE A 1 312 ? -24.275 9.090 -0.983 1.00 43.66 312 PHE A O 1
ATOM 2510 N N . ILE A 1 313 ? -22.380 8.662 0.159 1.00 41.88 313 ILE A N 1
ATOM 2511 C CA . ILE A 1 313 ? -22.212 9.982 0.771 1.00 41.88 313 ILE A CA 1
ATOM 2512 C C . ILE A 1 313 ? -20.746 10.368 0.571 1.00 41.88 313 ILE A C 1
ATOM 2514 O O . ILE A 1 313 ? -19.862 9.952 1.314 1.00 41.88 313 ILE A O 1
ATOM 2518 N N . GLY A 1 314 ? -20.477 11.133 -0.486 1.00 38.78 314 GLY A N 1
ATOM 2519 C CA . GLY A 1 314 ? -19.142 11.653 -0.762 1.00 38.78 314 GLY A CA 1
ATOM 2520 C C . GLY A 1 314 ? -18.835 12.851 0.128 1.00 38.78 314 GLY A C 1
ATOM 2521 O O . GLY A 1 314 ? -19.523 13.867 0.056 1.00 38.78 314 GLY A O 1
ATOM 2522 N N . LEU A 1 315 ? -17.784 12.755 0.938 1.00 38.03 315 LEU A N 1
ATOM 2523 C CA . LEU A 1 315 ? -17.244 13.879 1.701 1.00 38.03 315 LEU A CA 1
ATOM 2524 C C . LEU A 1 315 ? -16.169 14.575 0.849 1.00 38.03 315 LEU A C 1
ATOM 2526 O O . LEU A 1 315 ? -15.013 14.161 0.845 1.00 38.03 315 LEU A O 1
ATOM 2530 N N . SER A 1 316 ? -16.534 15.610 0.084 1.00 33.31 316 SER A N 1
ATOM 2531 C CA . SER A 1 316 ? -15.549 16.395 -0.679 1.00 33.31 316 SER A CA 1
ATOM 2532 C C . SER A 1 316 ? -14.741 17.312 0.245 1.00 33.31 316 SER A C 1
ATOM 2534 O O . SER A 1 316 ? -15.322 18.061 1.030 1.00 33.31 316 SER A O 1
ATOM 2536 N N . SER A 1 317 ? -13.411 17.316 0.111 1.00 34.00 317 SER A N 1
ATOM 2537 C CA . SER A 1 317 ? -12.493 18.102 0.954 1.00 34.00 317 SER A CA 1
ATOM 2538 C C . SER A 1 317 ? -12.383 19.590 0.593 1.00 34.00 317 SER A C 1
ATOM 2540 O O . SER A 1 317 ? -11.606 20.303 1.220 1.00 34.00 317 SER A O 1
ATOM 2542 N N . VAL A 1 318 ? -13.141 20.088 -0.389 1.00 29.58 318 VAL A N 1
ATOM 2543 C CA . VAL A 1 318 ? -13.068 21.488 -0.835 1.00 29.58 318 VAL A CA 1
ATOM 2544 C C . VAL A 1 318 ? -14.439 22.147 -0.697 1.00 29.58 318 VAL A C 1
ATOM 2546 O O . VAL A 1 318 ? -15.318 21.943 -1.524 1.00 29.58 318 VAL A O 1
ATOM 2549 N N . GLY A 1 319 ? -14.604 22.941 0.365 1.00 29.98 319 GLY A N 1
ATOM 2550 C CA . GLY A 1 319 ? -15.619 23.994 0.485 1.00 29.98 319 GLY A CA 1
ATOM 2551 C C . GLY A 1 319 ? -17.090 23.557 0.550 1.00 29.98 319 GLY A C 1
ATOM 2552 O O . GLY A 1 319 ? -17.721 23.351 -0.475 1.00 29.98 319 GLY A O 1
ATOM 2553 N N . ARG A 1 320 ? -17.665 23.598 1.765 1.00 27.58 320 ARG A N 1
ATOM 2554 C CA . ARG A 1 320 ? -19.097 23.413 2.105 1.00 27.58 320 ARG A CA 1
ATOM 2555 C C . ARG A 1 320 ? -19.691 22.073 1.644 1.00 27.58 320 ARG A C 1
ATOM 2557 O O . ARG A 1 320 ? -19.847 21.829 0.455 1.00 27.58 320 ARG A O 1
ATOM 2564 N N . SER A 1 321 ? -20.105 21.245 2.606 1.00 30.03 321 SER A N 1
ATOM 2565 C CA . SER A 1 321 ? -20.845 19.997 2.380 1.00 30.03 321 SER A CA 1
ATOM 2566 C C . SER A 1 321 ? -21.973 20.202 1.365 1.00 30.03 321 SER A C 1
ATOM 2568 O O . SER A 1 321 ? -22.975 20.848 1.663 1.00 30.03 321 SER A O 1
ATOM 2570 N N . LYS A 1 322 ? -21.808 19.682 0.147 1.00 28.67 322 LYS A N 1
ATOM 2571 C CA . LYS A 1 322 ? -22.875 19.612 -0.852 1.00 28.67 322 LYS A CA 1
ATOM 2572 C C . LYS A 1 322 ? -23.222 18.147 -1.064 1.00 28.67 322 LYS A C 1
ATOM 2574 O O . LYS A 1 322 ? -22.427 17.391 -1.610 1.00 28.67 322 LYS A O 1
ATOM 2579 N N . PHE A 1 323 ? -24.416 17.763 -0.631 1.00 37.28 323 PHE A N 1
ATOM 2580 C CA . PHE A 1 323 ? -24.989 16.442 -0.875 1.00 37.28 323 PHE A CA 1
ATOM 2581 C C . PHE A 1 323 ? -25.561 16.408 -2.297 1.00 37.28 323 PHE A C 1
ATOM 2583 O O . PHE A 1 323 ? -26.351 17.279 -2.662 1.00 37.28 323 PHE A O 1
ATOM 2590 N N . LYS A 1 324 ? -25.157 15.437 -3.123 1.00 32.09 324 LYS A N 1
ATOM 2591 C CA . LYS A 1 324 ? -25.690 15.265 -4.485 1.00 32.09 324 LYS A CA 1
ATOM 2592 C C . LYS A 1 324 ? -26.350 13.891 -4.593 1.00 32.09 324 LYS A C 1
ATOM 2594 O O . LYS A 1 324 ? -25.711 12.879 -4.329 1.00 32.09 324 LYS A O 1
ATOM 2599 N N . LEU A 1 325 ? -27.631 13.876 -4.963 1.00 33.91 325 LEU A N 1
ATOM 2600 C CA . LEU A 1 325 ? -28.416 12.665 -5.209 1.00 33.91 325 LEU A CA 1
ATOM 2601 C C . LEU A 1 325 ? -28.191 12.188 -6.655 1.00 33.91 325 LEU A C 1
ATOM 2603 O O . LEU A 1 325 ? -28.262 13.005 -7.573 1.00 33.91 325 LEU A O 1
ATOM 2607 N N . ILE A 1 326 ? -27.989 10.886 -6.878 1.00 32.59 326 ILE A N 1
ATOM 2608 C CA . ILE A 1 326 ? -28.122 10.266 -8.208 1.00 32.59 326 ILE A CA 1
ATOM 2609 C C . ILE A 1 326 ? -29.253 9.231 -8.118 1.00 32.59 326 ILE A C 1
ATOM 2611 O O . ILE A 1 326 ? -29.054 8.172 -7.524 1.00 32.59 326 ILE A O 1
ATOM 2615 N N . PRO A 1 327 ? -30.461 9.521 -8.639 1.00 27.34 327 PRO A N 1
ATOM 2616 C CA . PRO A 1 327 ? -31.548 8.550 -8.660 1.00 27.34 327 PRO A CA 1
ATOM 2617 C C . PRO A 1 327 ? -31.334 7.488 -9.753 1.00 27.34 327 PRO A C 1
ATOM 2619 O O . PRO A 1 327 ? -30.963 7.798 -10.884 1.00 27.34 327 PRO A O 1
ATOM 2622 N N . LEU A 1 328 ? -31.666 6.234 -9.426 1.00 32.69 328 LEU A N 1
ATOM 2623 C CA . LEU A 1 328 ? -31.473 5.014 -10.235 1.00 32.69 328 LEU A CA 1
ATOM 2624 C C . LEU A 1 328 ? -32.121 5.007 -11.638 1.00 32.69 328 LEU A C 1
ATOM 2626 O O . LEU A 1 328 ? -31.870 4.091 -12.412 1.00 32.69 328 LEU A O 1
ATOM 2630 N N . LYS A 1 329 ? -32.962 5.989 -11.988 1.00 24.48 329 LYS A N 1
ATOM 2631 C CA . LYS A 1 329 ? -33.704 6.017 -13.266 1.00 24.48 329 LYS A CA 1
ATOM 2632 C C . LYS A 1 329 ? -33.182 7.009 -14.306 1.00 24.48 329 LYS A C 1
ATOM 2634 O O . LYS A 1 329 ? -33.715 7.044 -15.410 1.00 24.48 329 LYS A O 1
ATOM 2639 N N . SER A 1 330 ? -32.126 7.756 -13.996 1.00 24.73 330 SER A N 1
ATOM 2640 C CA . SER A 1 330 ? -31.570 8.758 -14.909 1.00 24.73 330 SER A CA 1
ATOM 2641 C C . SER A 1 330 ? -30.046 8.685 -14.916 1.00 24.73 330 SER A C 1
ATOM 2643 O O . SER A 1 330 ? -29.368 9.605 -14.468 1.00 24.73 330 SER A O 1
ATOM 2645 N N . PHE A 1 331 ? -29.495 7.579 -15.421 1.00 28.16 331 PHE A N 1
ATOM 2646 C CA . PHE A 1 331 ? -28.075 7.490 -15.770 1.00 28.16 331 PHE A CA 1
ATOM 2647 C C . PHE A 1 331 ? -27.826 8.288 -17.059 1.00 28.16 331 PHE A C 1
ATOM 2649 O O . PHE A 1 331 ? -27.717 7.749 -18.155 1.00 28.16 331 PHE A O 1
ATOM 2656 N N . LEU A 1 332 ? -27.776 9.612 -16.921 1.00 20.47 332 LEU A N 1
ATOM 2657 C CA . LEU A 1 332 ? -27.061 10.478 -17.847 1.00 20.47 332 LEU A CA 1
ATOM 2658 C C . LEU A 1 332 ? -25.821 10.976 -17.116 1.00 20.47 332 LEU A C 1
ATOM 2660 O O . LEU A 1 332 ? -25.907 11.567 -16.041 1.00 20.47 332 LEU A O 1
ATOM 2664 N N . ILE A 1 333 ? -24.676 10.670 -17.719 1.00 33.12 333 ILE A N 1
ATOM 2665 C CA . ILE A 1 333 ? -23.327 11.057 -17.321 1.00 33.12 333 ILE A CA 1
ATOM 2666 C C . ILE A 1 333 ? -23.324 12.538 -16.916 1.00 33.12 333 ILE A C 1
ATOM 2668 O O . ILE A 1 333 ? -23.355 13.430 -17.758 1.00 33.12 333 ILE A O 1
ATOM 2672 N N . SER A 1 334 ? -23.276 12.806 -15.613 1.00 20.62 334 SER A N 1
ATOM 2673 C CA . SER A 1 334 ? -22.874 14.101 -15.070 1.00 20.62 334 SER A CA 1
ATOM 2674 C C . SER A 1 334 ? -21.601 13.854 -14.283 1.00 20.62 334 SER A C 1
ATOM 2676 O O . SER A 1 334 ? -21.642 13.559 -13.092 1.00 20.62 334 SER A O 1
ATOM 2678 N N . THR A 1 335 ? -20.487 13.895 -15.017 1.00 23.91 335 THR A N 1
ATOM 2679 C CA . THR A 1 335 ? -19.211 14.471 -14.574 1.00 23.91 335 THR A CA 1
ATOM 2680 C C . THR A 1 335 ? -19.050 14.526 -13.053 1.00 23.91 335 THR A C 1
ATOM 2682 O O . THR A 1 335 ? -19.375 15.522 -12.403 1.00 23.91 335 THR A O 1
ATOM 2685 N N . PHE A 1 336 ? -18.507 13.450 -12.479 1.00 24.69 336 PHE A N 1
ATOM 2686 C CA . PHE A 1 336 ? -17.772 13.571 -11.227 1.00 24.69 336 PHE A CA 1
ATOM 2687 C C . PHE A 1 336 ? -16.563 14.454 -11.528 1.00 24.69 336 PHE A C 1
ATOM 2689 O O . PHE A 1 336 ? -15.569 14.007 -12.095 1.00 24.69 336 PHE A O 1
ATOM 2696 N N . SER A 1 337 ? -16.689 15.741 -11.208 1.00 22.03 337 SER A N 1
ATOM 2697 C CA . SER A 1 337 ? -15.579 16.683 -11.161 1.00 22.03 337 SER A CA 1
ATOM 2698 C C . SER A 1 337 ? -14.635 16.271 -10.033 1.00 22.03 337 SER A C 1
ATOM 2700 O O . SER A 1 337 ? -14.620 16.864 -8.960 1.00 22.03 337 SER A O 1
ATOM 2702 N N . ILE A 1 338 ? -13.830 15.243 -10.288 1.00 23.75 338 ILE A N 1
ATOM 2703 C CA . ILE A 1 338 ? -12.453 15.247 -9.821 1.00 23.75 338 ILE A CA 1
ATOM 2704 C C . ILE A 1 338 ? -11.824 16.365 -10.640 1.00 23.75 338 ILE A C 1
ATOM 2706 O O . ILE A 1 338 ? -11.699 16.249 -11.859 1.00 23.75 338 ILE A O 1
ATOM 2710 N N . LEU A 1 339 ? -11.537 17.494 -9.997 1.00 20.67 339 LEU A N 1
ATOM 2711 C CA . LEU A 1 339 ? -10.791 18.581 -10.615 1.00 20.67 339 LEU A CA 1
ATOM 2712 C C . LEU A 1 339 ? -9.349 18.083 -10.805 1.00 20.67 339 LEU A C 1
ATOM 2714 O O . LEU A 1 339 ? -8.445 18.378 -10.032 1.00 20.67 339 LEU A O 1
ATOM 2718 N N . LEU A 1 340 ? -9.161 17.242 -11.821 1.00 21.92 340 LEU A N 1
ATOM 2719 C CA . LEU A 1 340 ? -7.890 17.030 -12.480 1.00 21.92 340 LEU A CA 1
ATOM 2720 C C . LEU A 1 340 ? -7.563 18.368 -13.133 1.00 21.92 340 LEU A C 1
ATOM 2722 O O . LEU A 1 340 ? -8.181 18.750 -14.124 1.00 21.92 340 LEU A O 1
ATOM 2726 N N . CYS A 1 341 ? -6.606 19.096 -12.568 1.00 20.50 341 CYS A N 1
ATOM 2727 C CA . CYS A 1 341 ? -5.949 20.172 -13.293 1.00 20.50 341 CYS A CA 1
ATOM 2728 C C . CYS A 1 341 ? -5.100 19.515 -14.399 1.00 20.50 341 CYS A C 1
ATOM 2730 O O . CYS A 1 341 ? -3.900 19.285 -14.244 1.00 20.50 341 CYS A O 1
ATOM 2732 N N . GLN A 1 342 ? -5.755 19.102 -15.489 1.00 22.83 342 GLN A N 1
ATOM 2733 C CA . GLN A 1 342 ? -5.106 18.815 -16.760 1.00 22.83 342 GLN A CA 1
ATOM 2734 C C . GLN A 1 342 ? -4.552 20.142 -17.272 1.00 22.83 342 GLN A C 1
ATOM 2736 O O . GLN A 1 342 ? -5.296 21.082 -17.541 1.00 22.83 342 GLN A O 1
ATOM 2741 N N . LYS A 1 343 ? -3.223 20.221 -17.379 1.00 23.28 343 LYS A N 1
ATOM 2742 C CA . LYS A 1 343 ? -2.551 21.266 -18.147 1.00 23.28 343 LYS A CA 1
ATOM 2743 C C . LYS A 1 343 ? -3.135 21.281 -19.559 1.00 23.28 343 LYS A C 1
ATOM 2745 O O . LYS A 1 343 ? -3.046 20.270 -20.254 1.00 23.28 343 LYS A O 1
ATOM 2750 N N . ASN A 1 344 ? -3.667 22.428 -19.969 1.00 23.05 344 ASN A N 1
ATOM 2751 C CA . ASN A 1 344 ? -3.904 22.727 -21.374 1.00 23.05 344 ASN A CA 1
ATOM 2752 C C . ASN A 1 344 ? -2.581 22.593 -22.133 1.00 23.05 344 ASN A C 1
ATOM 2754 O O . ASN A 1 344 ? -1.616 23.314 -21.875 1.00 23.05 344 ASN A O 1
ATOM 2758 N N . THR A 1 345 ? -2.550 21.642 -23.055 1.00 24.91 345 THR A N 1
ATOM 2759 C CA . THR A 1 345 ? -1.753 21.729 -24.270 1.00 24.91 345 THR A CA 1
ATOM 2760 C C . THR A 1 345 ? -2.499 22.632 -25.240 1.00 24.91 345 THR A C 1
ATOM 2762 O O . THR A 1 345 ? -3.557 22.235 -25.715 1.00 24.91 345 THR A O 1
ATOM 2765 N N . ASP A 1 346 ? -1.927 23.791 -25.548 1.00 22.80 346 ASP A N 1
ATOM 2766 C CA . ASP A 1 346 ? -2.211 24.527 -26.776 1.00 22.80 346 ASP A CA 1
ATOM 2767 C C . ASP A 1 346 ? -0.867 24.892 -27.426 1.00 22.80 346 ASP A C 1
ATOM 2769 O O . ASP A 1 346 ? -0.106 25.673 -26.858 1.00 22.80 346 ASP A O 1
ATOM 2773 N N . ILE A 1 347 ? -0.646 24.280 -28.600 1.00 29.31 347 ILE A N 1
ATOM 2774 C CA . ILE A 1 347 ? 0.289 24.594 -29.707 1.00 29.31 347 ILE A CA 1
ATOM 2775 C C . ILE A 1 347 ? 1.795 24.520 -29.421 1.00 29.31 347 ILE A C 1
ATOM 2777 O O . ILE A 1 347 ? 2.352 25.392 -28.721 1.00 29.31 347 ILE A O 1
#